Protein AF-A0A8W8L6M7-F1 (afdb_monomer_lite)

Sequence (299 aa):
MHYCTLRAELLMALHDQEVNDICSIDPCHKFTWCVDACIRDKFIDSKRSRELQGFLDGIRRGQEFVLGDLSMVLCDPFSMNTVGLSMMRNLQHCLNNESLPRDSSEIVLLVRMMGLGLGSWDMIDSQLFREPKLESSLFTKFLPMISSLMVEDHTRVLSAKLPEEPPLSATAPSDLFLTFVKENPIASFTTLYYSLQVTRMKDRVAALLCLMIISFLAYLEKMFSAIFFVCCGTYTPKFHRADCRPSWTGTQPNNEHSECVHTIYQQLTDKINAWQPSPATPQEQLDSPLMSVPTPAPL

InterPro domains:
  IPR010405 Cofactor of BRCA1 [PF06209] (1-213)
  IPR010405 Cofactor of BRCA1 [PTHR13503] (1-228)

Secondary structure (DSSP, 8-state):
-HHHHHHHHHHHHHHHTT-HHHHTT-TTHHHHHHHHHHHHHTS--HHHHHHHHHHHHTPPTT-THHHHHHHHHHTSHHHHHHHHHHHHHHHHHHHHTT--TTT-HHHHHHHHHHHHHHTHHHHHHHT---PPPPPHHIIIIIHHHHHHHHHHHHHHHHHTT-TTSPPPPPPPPPHHHHHHHHH-HHHHHHHHHHHHHHHHTT-HHHHHHHHHHHHHHHHTSTHHHHHHHHHHHHH-----TT--HHHHHHTPPPTTS-HHHHHHHHHHHHHHHT--PPP-PPPP--------PPPPPP-

Structure (mmCIF, N/CA/C/O backbone):
data_AF-A0A8W8L6M7-F1
#
_entry.id   AF-A0A8W8L6M7-F1
#
loop_
_atom_site.group_PDB
_atom_site.id
_atom_site.type_symbol
_atom_site.label_atom_id
_atom_site.label_alt_id
_atom_site.label_comp_id
_atom_site.label_asym_id
_atom_site.label_entity_id
_atom_site.label_seq_id
_atom_site.pdbx_PDB_ins_code
_atom_site.Cartn_x
_atom_site.Cartn_y
_atom_site.Cartn_z
_atom_site.occupancy
_atom_site.B_iso_or_equiv
_atom_site.auth_seq_id
_atom_site.auth_comp_id
_atom_site.auth_asym_id
_atom_site.auth_atom_id
_atom_site.pdbx_PDB_model_num
ATOM 1 N N . MET A 1 1 ? 9.847 12.501 -3.287 1.00 52.84 1 MET A N 1
ATOM 2 C CA . MET A 1 1 ? 8.406 12.314 -3.577 1.00 52.84 1 MET A CA 1
ATOM 3 C C . MET A 1 1 ? 8.084 12.553 -5.055 1.00 52.84 1 MET A C 1
ATOM 5 O O . MET A 1 1 ? 7.458 11.689 -5.645 1.00 52.84 1 MET A O 1
ATOM 9 N N . HIS A 1 2 ? 8.562 13.639 -5.685 1.00 63.66 2 HIS A N 1
ATOM 10 C CA . HIS A 1 2 ? 8.257 13.959 -7.096 1.00 63.66 2 HIS A CA 1
ATOM 11 C C . HIS A 1 2 ? 8.568 12.837 -8.107 1.00 63.66 2 HIS A C 1
ATOM 13 O O . HIS A 1 2 ? 7.759 12.581 -8.991 1.00 63.66 2 HIS A O 1
ATOM 19 N N . TYR A 1 3 ? 9.675 12.105 -7.936 1.00 73.38 3 TYR A N 1
ATOM 20 C CA . TYR A 1 3 ? 10.038 10.997 -8.831 1.00 73.38 3 TYR A CA 1
ATOM 21 C C . TYR A 1 3 ? 9.062 9.808 -8.790 1.00 73.38 3 TYR A C 1
ATOM 23 O O . TYR A 1 3 ? 8.833 9.174 -9.817 1.00 73.38 3 TYR A O 1
ATOM 31 N N . CYS A 1 4 ? 8.459 9.522 -7.631 1.00 77.31 4 CYS A N 1
ATOM 32 C CA . CYS A 1 4 ? 7.510 8.417 -7.461 1.00 77.31 4 CYS A CA 1
ATOM 33 C C . CYS A 1 4 ? 6.221 8.672 -8.252 1.00 77.31 4 CYS A C 1
ATOM 35 O O . CYS A 1 4 ? 5.803 7.835 -9.051 1.00 77.31 4 CYS A O 1
ATOM 37 N N . THR A 1 5 ? 5.654 9.869 -8.086 1.00 77.25 5 THR A N 1
ATOM 38 C CA . THR A 1 5 ? 4.466 10.312 -8.826 1.00 77.25 5 THR A CA 1
ATOM 39 C C . THR A 1 5 ? 4.763 10.447 -10.314 1.00 77.25 5 THR A C 1
ATOM 41 O O . THR A 1 5 ? 4.005 9.927 -11.125 1.00 77.25 5 THR A O 1
ATOM 44 N N . LEU A 1 6 ? 5.907 11.033 -10.692 1.00 80.69 6 LEU A N 1
ATOM 45 C CA . LEU A 1 6 ? 6.309 11.133 -12.098 1.00 80.69 6 LEU A CA 1
ATOM 46 C C . LEU A 1 6 ? 6.389 9.757 -12.776 1.00 80.69 6 LEU A C 1
ATOM 48 O O . LEU A 1 6 ? 5.895 9.601 -13.889 1.00 80.69 6 LEU A O 1
ATOM 52 N N . ARG A 1 7 ? 6.978 8.749 -12.117 1.00 84.12 7 ARG A N 1
ATOM 53 C CA . ARG A 1 7 ? 7.075 7.388 -12.666 1.00 84.12 7 ARG A CA 1
ATOM 54 C C . ARG A 1 7 ? 5.694 6.778 -12.918 1.00 84.12 7 ARG A C 1
ATOM 56 O O . ARG A 1 7 ? 5.467 6.204 -13.983 1.00 84.12 7 ARG A O 1
ATOM 63 N N . ALA A 1 8 ? 4.787 6.890 -11.948 1.00 84.69 8 ALA A N 1
ATOM 64 C CA . ALA A 1 8 ? 3.437 6.350 -12.070 1.00 84.69 8 ALA A CA 1
ATOM 65 C C . ALA A 1 8 ? 2.632 7.082 -13.158 1.00 84.69 8 ALA A C 1
ATOM 67 O O . ALA A 1 8 ? 2.057 6.436 -14.035 1.00 84.69 8 ALA A O 1
ATOM 68 N N . GLU A 1 9 ? 2.647 8.417 -13.151 1.00 84.81 9 GLU A N 1
ATOM 69 C CA . GLU A 1 9 ? 1.922 9.246 -14.117 1.00 84.81 9 GLU A CA 1
ATOM 70 C C . GLU A 1 9 ? 2.435 9.060 -15.544 1.00 84.81 9 GLU A C 1
ATOM 72 O O . GLU A 1 9 ? 1.628 8.900 -16.454 1.00 84.81 9 GLU A O 1
ATOM 77 N N . LEU A 1 10 ? 3.755 9.017 -15.751 1.00 86.38 10 LEU A N 1
ATOM 78 C CA . LEU A 1 10 ? 4.338 8.822 -17.078 1.00 86.38 10 LEU A CA 1
ATOM 79 C C . LEU A 1 10 ? 3.923 7.474 -17.678 1.00 86.38 10 LEU A C 1
ATOM 81 O O . LEU A 1 10 ? 3.519 7.416 -18.837 1.00 86.38 10 LEU A O 1
ATOM 85 N N . LEU A 1 11 ? 3.986 6.392 -16.896 1.00 86.50 11 LEU A N 1
ATOM 86 C CA . LEU A 1 11 ? 3.575 5.068 -17.368 1.00 86.50 11 LEU A CA 1
ATOM 87 C C . LEU A 1 11 ? 2.080 5.012 -17.702 1.00 86.50 11 LEU A C 1
ATOM 89 O O . LEU A 1 11 ? 1.706 4.354 -18.673 1.00 86.50 11 LEU A O 1
ATOM 93 N N . MET A 1 12 ? 1.231 5.697 -16.930 1.00 89.38 12 MET A N 1
ATOM 94 C CA . MET A 1 12 ? -0.206 5.767 -17.214 1.00 89.38 12 MET A CA 1
ATOM 95 C C . MET A 1 12 ? -0.523 6.675 -18.400 1.00 89.38 12 MET A C 1
ATOM 97 O O . MET A 1 12 ? -1.366 6.314 -19.212 1.00 89.38 12 MET A O 1
ATOM 101 N N . ALA A 1 13 ? 0.202 7.778 -18.583 1.00 86.06 13 ALA A N 1
ATOM 102 C CA . ALA A 1 13 ? 0.078 8.619 -19.768 1.00 86.06 13 ALA A CA 1
ATOM 103 C C . ALA A 1 13 ? 0.482 7.861 -21.044 1.00 86.06 13 ALA A C 1
ATOM 105 O O . ALA A 1 13 ? -0.226 7.924 -22.044 1.00 86.06 13 ALA A O 1
ATOM 106 N N . LEU A 1 14 ? 1.579 7.094 -21.009 1.00 85.56 14 LEU A N 1
ATOM 107 C CA . LEU A 1 14 ? 2.001 6.252 -22.136 1.00 85.56 14 LEU A CA 1
ATOM 108 C C . LEU A 1 14 ? 0.995 5.133 -22.437 1.00 85.56 14 LEU A C 1
ATOM 110 O O . LEU A 1 14 ? 0.740 4.852 -23.607 1.00 85.56 14 LEU A O 1
ATOM 114 N N . HIS A 1 15 ? 0.410 4.527 -21.397 1.00 88.00 15 HIS A N 1
ATOM 115 C CA . HIS A 1 15 ? -0.667 3.545 -21.542 1.00 88.00 15 HIS A CA 1
ATOM 116 C C . HIS A 1 15 ? -1.897 4.172 -22.210 1.00 88.00 15 HIS A C 1
ATOM 118 O O . HIS A 1 15 ? -2.405 3.622 -23.182 1.00 88.00 15 HIS A O 1
ATOM 124 N N . ASP A 1 16 ? -2.353 5.326 -21.714 1.00 87.06 16 ASP A N 1
ATOM 125 C CA . ASP A 1 16 ? -3.542 6.026 -22.215 1.00 87.06 16 ASP A CA 1
ATOM 126 C C . ASP A 1 16 ? -3.350 6.533 -23.664 1.00 87.06 16 ASP A C 1
ATOM 128 O O . ASP A 1 16 ? -4.328 6.724 -24.383 1.00 87.06 16 ASP A O 1
ATOM 132 N N . GLN A 1 17 ? -2.102 6.735 -24.107 1.00 84.44 17 GLN A N 1
ATOM 133 C CA . GLN A 1 17 ? -1.735 7.088 -25.489 1.00 84.44 17 GLN A CA 1
ATOM 134 C C . GLN A 1 17 ? -1.388 5.871 -26.369 1.00 84.44 17 GLN A C 1
ATOM 136 O O . GLN A 1 17 ? -0.886 6.045 -27.477 1.00 84.44 17 GLN A O 1
ATOM 141 N N . GLU A 1 18 ? -1.612 4.647 -25.882 1.00 86.62 18 GLU A N 1
ATOM 142 C CA . GLU A 1 18 ? -1.380 3.391 -26.614 1.00 86.62 18 GLU A CA 1
ATOM 143 C C . GLU A 1 18 ? 0.062 3.207 -27.139 1.00 86.62 18 GLU A C 1
ATOM 145 O O . GLU A 1 18 ? 0.306 2.515 -28.132 1.00 86.62 18 GLU A O 1
ATOM 150 N N . VAL A 1 19 ? 1.059 3.776 -26.448 1.00 85.94 19 VAL A N 1
ATOM 151 C CA . VAL A 1 19 ? 2.485 3.661 -26.811 1.00 85.94 19 VAL A CA 1
ATOM 152 C C . VAL A 1 19 ? 3.042 2.303 -26.357 1.00 85.94 19 VAL A C 1
ATOM 154 O O . VAL A 1 19 ? 3.837 2.184 -25.418 1.00 85.94 19 VAL A O 1
ATOM 157 N N . ASN A 1 20 ? 2.604 1.243 -27.037 1.00 84.88 20 ASN A N 1
ATOM 158 C CA . ASN A 1 20 ? 2.872 -0.151 -26.669 1.00 84.88 20 ASN A CA 1
ATOM 159 C C . ASN A 1 20 ? 4.358 -0.539 -26.717 1.00 84.88 20 ASN A C 1
ATOM 161 O O . ASN A 1 20 ? 4.778 -1.427 -25.972 1.00 84.88 20 ASN A O 1
ATOM 165 N N . ASP A 1 21 ? 5.165 0.147 -27.527 1.00 82.56 21 ASP A N 1
ATOM 166 C CA . ASP A 1 21 ? 6.607 -0.103 -27.637 1.00 82.56 21 ASP A CA 1
ATOM 167 C C . ASP A 1 21 ? 7.338 0.116 -26.308 1.00 82.56 21 ASP A C 1
ATOM 169 O O . ASP A 1 21 ? 8.302 -0.580 -26.011 1.00 82.56 21 ASP A O 1
ATOM 173 N N . ILE A 1 22 ? 6.866 1.051 -25.478 1.00 83.06 22 ILE A N 1
ATOM 174 C CA . ILE A 1 22 ? 7.451 1.312 -24.157 1.00 83.06 22 ILE A CA 1
ATOM 175 C C . ILE A 1 22 ? 6.742 0.467 -23.096 1.00 83.06 22 ILE A C 1
ATOM 177 O O . ILE A 1 22 ? 7.394 -0.182 -22.278 1.00 83.06 22 ILE A O 1
ATOM 181 N N . CYS A 1 23 ? 5.408 0.420 -23.131 1.00 84.75 23 CYS A N 1
ATOM 182 C CA . CYS A 1 23 ? 4.612 -0.296 -22.133 1.00 84.75 23 CYS A CA 1
ATOM 183 C C . CYS A 1 23 ? 4.874 -1.810 -22.104 1.00 84.75 23 CYS A C 1
ATOM 185 O O . CYS A 1 23 ? 4.798 -2.419 -21.042 1.00 84.75 23 CYS A O 1
ATOM 187 N N . SER A 1 24 ? 5.181 -2.427 -23.248 1.00 85.19 24 SER A N 1
ATOM 188 C CA . SER A 1 24 ? 5.465 -3.868 -23.323 1.00 85.19 24 SER A CA 1
ATOM 189 C C . SER A 1 24 ? 6.843 -4.253 -22.774 1.00 85.19 24 SER A C 1
ATOM 191 O O . SER A 1 24 ? 7.037 -5.401 -22.371 1.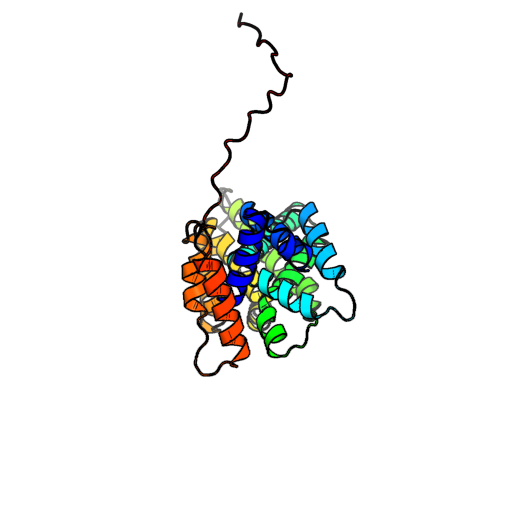00 85.19 24 SER A O 1
ATOM 193 N N . ILE A 1 25 ? 7.780 -3.302 -22.746 1.00 87.19 25 ILE A N 1
ATOM 194 C CA . ILE A 1 25 ? 9.159 -3.503 -22.290 1.00 87.19 25 ILE A CA 1
ATOM 195 C C . ILE A 1 25 ? 9.292 -3.179 -20.799 1.00 87.19 25 ILE A C 1
ATOM 197 O O . ILE A 1 25 ? 10.065 -3.836 -20.101 1.00 87.19 25 ILE A O 1
ATOM 201 N N . ASP A 1 26 ? 8.544 -2.189 -20.297 1.00 87.25 26 ASP A N 1
ATOM 202 C CA . ASP A 1 26 ? 8.627 -1.784 -18.894 1.00 87.25 26 ASP A CA 1
ATOM 203 C C . ASP A 1 26 ? 8.044 -2.867 -17.955 1.00 87.25 26 ASP A C 1
ATOM 205 O O . ASP A 1 26 ? 6.848 -3.178 -18.017 1.00 87.25 26 ASP A O 1
ATOM 209 N N . PRO A 1 27 ? 8.851 -3.439 -17.039 1.00 87.31 27 PRO A N 1
ATOM 210 C CA . PRO A 1 27 ? 8.412 -4.528 -16.165 1.00 87.31 27 PRO A CA 1
ATOM 211 C C . PRO A 1 27 ? 7.379 -4.090 -15.113 1.00 87.31 27 PRO A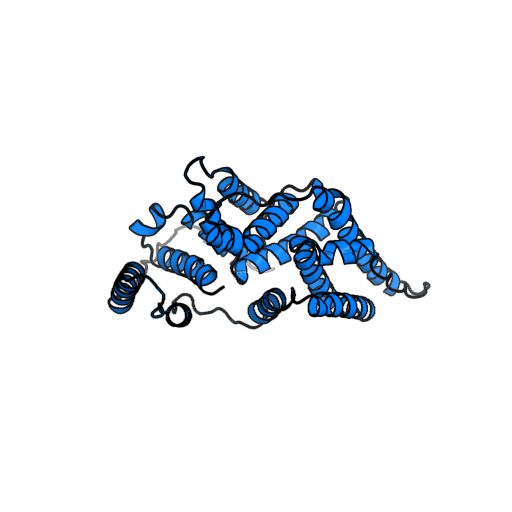 C 1
ATOM 213 O O . PRO A 1 27 ? 6.697 -4.936 -14.533 1.00 87.31 27 PRO A O 1
ATOM 216 N N . CYS A 1 28 ? 7.242 -2.787 -14.865 1.00 90.50 28 CYS A N 1
ATOM 217 C CA . CYS A 1 28 ? 6.346 -2.220 -13.862 1.00 90.50 28 CYS A CA 1
ATOM 218 C C . CYS A 1 28 ? 4.993 -1.813 -14.441 1.00 90.50 28 CYS A C 1
ATOM 220 O O . CYS A 1 28 ? 4.053 -1.633 -13.673 1.00 90.50 28 CYS A O 1
ATOM 222 N N . HIS A 1 29 ? 4.858 -1.699 -15.767 1.00 92.12 29 HIS A N 1
ATOM 223 C CA . HIS A 1 29 ? 3.635 -1.236 -16.434 1.00 92.12 29 HIS A CA 1
ATOM 224 C C . HIS A 1 29 ? 2.368 -1.932 -15.929 1.00 92.12 29 HIS A C 1
ATOM 226 O O . HIS A 1 29 ? 1.427 -1.266 -15.498 1.00 92.12 29 HIS A O 1
ATOM 232 N N . LYS A 1 30 ? 2.358 -3.271 -15.918 1.00 93.69 30 LYS A N 1
ATOM 233 C CA . LYS A 1 30 ? 1.194 -4.061 -15.481 1.00 93.69 30 LYS A CA 1
ATOM 234 C C . LYS A 1 30 ? 0.855 -3.833 -14.010 1.00 93.69 30 LYS A C 1
ATOM 236 O O . LYS A 1 30 ? -0.321 -3.757 -13.660 1.00 93.69 30 LYS A O 1
ATOM 241 N N . PHE A 1 31 ? 1.877 -3.703 -13.166 1.00 95.38 31 PHE A N 1
ATOM 242 C CA . PHE A 1 31 ? 1.695 -3.410 -11.750 1.00 95.38 31 PHE A CA 1
ATOM 243 C C . PHE A 1 31 ? 1.120 -2.006 -11.555 1.00 95.38 31 PHE A C 1
ATOM 245 O O . PHE A 1 31 ? 0.091 -1.861 -10.901 1.00 95.38 31 PHE A O 1
ATOM 252 N N . THR A 1 32 ? 1.716 -0.989 -12.184 1.00 94.25 32 THR A N 1
ATOM 253 C CA . THR A 1 32 ? 1.236 0.399 -12.135 1.00 94.25 32 THR A CA 1
ATOM 254 C C . THR A 1 32 ? -0.195 0.512 -12.642 1.00 94.25 32 THR A C 1
ATOM 256 O O . THR A 1 32 ? -1.011 1.182 -12.020 1.00 94.25 32 THR A O 1
ATOM 259 N N . TRP A 1 33 ? -0.541 -0.197 -13.717 1.00 94.69 33 TRP A N 1
ATOM 260 C CA . TRP A 1 33 ? -1.901 -0.223 -14.249 1.00 94.69 33 TRP A CA 1
ATOM 261 C C . TRP A 1 33 ? -2.908 -0.841 -13.269 1.00 94.69 33 TRP A C 1
ATOM 263 O O . TRP A 1 33 ? -3.999 -0.300 -13.069 1.00 94.69 33 TRP A O 1
ATOM 273 N N . CYS A 1 34 ? -2.532 -1.941 -12.609 1.00 96.12 34 CYS A N 1
ATOM 274 C CA . CYS A 1 34 ? -3.353 -2.565 -11.572 1.00 96.12 34 CYS A CA 1
ATOM 275 C C . CYS A 1 34 ? -3.537 -1.629 -10.360 1.00 96.12 34 CYS A C 1
ATOM 277 O O . CYS A 1 34 ? -4.652 -1.481 -9.849 1.00 96.12 34 CYS A O 1
ATOM 279 N N . VAL A 1 35 ? -2.473 -0.937 -9.938 1.00 94.81 35 VAL A N 1
ATOM 280 C CA . VAL A 1 35 ? -2.520 0.057 -8.856 1.00 94.81 35 VAL A CA 1
ATOM 281 C C . VAL A 1 35 ? -3.380 1.269 -9.237 1.00 94.81 35 VAL A C 1
ATOM 283 O O . VAL A 1 35 ? -4.230 1.656 -8.437 1.00 94.81 35 VAL A O 1
ATOM 286 N N . ASP A 1 36 ? -3.263 1.821 -10.452 1.00 93.50 36 ASP A N 1
ATOM 287 C CA . ASP A 1 36 ? -4.102 2.945 -10.913 1.00 93.50 36 ASP A CA 1
ATOM 288 C C . ASP A 1 36 ? -5.586 2.573 -10.906 1.00 93.50 36 ASP A C 1
ATOM 290 O O . ASP A 1 36 ? -6.437 3.355 -10.477 1.00 93.50 36 ASP A O 1
ATOM 294 N N . ALA A 1 37 ? -5.918 1.342 -11.298 1.00 93.56 37 ALA A N 1
ATOM 295 C CA . ALA A 1 37 ? -7.281 0.852 -11.180 1.00 93.56 37 ALA A CA 1
ATOM 296 C C . ALA A 1 37 ? -7.760 0.873 -9.715 1.00 93.56 37 ALA A C 1
ATOM 298 O O . ALA A 1 37 ? -8.870 1.340 -9.439 1.00 93.56 37 ALA A O 1
ATOM 299 N N . CYS A 1 38 ? -6.928 0.423 -8.766 1.00 95.12 38 CYS A N 1
ATOM 300 C CA . CYS A 1 38 ? -7.254 0.451 -7.333 1.00 95.12 38 CYS A CA 1
ATOM 301 C C . CYS A 1 38 ? -7.442 1.879 -6.814 1.00 95.12 38 CYS A C 1
ATOM 303 O O . CYS A 1 38 ? -8.347 2.125 -6.016 1.00 95.12 38 CYS A O 1
ATOM 305 N N . ILE A 1 39 ? -6.626 2.822 -7.289 1.00 91.44 39 ILE A N 1
ATOM 306 C CA . ILE A 1 39 ? -6.725 4.242 -6.940 1.00 91.44 39 ILE A CA 1
ATOM 307 C C . ILE A 1 39 ? -8.075 4.816 -7.371 1.00 91.44 39 ILE A C 1
ATOM 309 O O . ILE A 1 39 ? -8.744 5.484 -6.577 1.00 91.44 39 ILE A O 1
ATOM 313 N N . ARG A 1 40 ? -8.514 4.527 -8.603 1.00 90.12 40 ARG A N 1
ATOM 314 C CA . ARG A 1 40 ? -9.819 4.987 -9.110 1.00 90.12 40 ARG A CA 1
ATOM 315 C C . ARG A 1 40 ? -10.979 4.451 -8.273 1.00 90.12 40 ARG A C 1
ATOM 317 O O . ARG A 1 40 ? -11.888 5.214 -7.945 1.00 90.12 40 ARG A O 1
ATOM 324 N N . ASP A 1 41 ? -10.903 3.184 -7.873 1.00 90.31 41 ASP A N 1
ATOM 325 C CA . ASP A 1 41 ? -11.937 2.531 -7.060 1.00 90.31 41 ASP A CA 1
ATOM 326 C C . ASP A 1 41 ? -11.817 2.855 -5.559 1.00 90.31 41 ASP A C 1
ATOM 328 O O . ASP A 1 41 ? -12.725 2.575 -4.770 1.00 90.31 41 ASP A O 1
ATOM 332 N N . LYS A 1 42 ? -10.706 3.485 -5.147 1.00 88.50 42 LYS A N 1
ATOM 333 C CA . LYS A 1 42 ? -10.355 3.798 -3.751 1.00 88.50 42 LYS A CA 1
ATOM 334 C C . LYS A 1 42 ? -10.387 2.557 -2.851 1.00 88.50 42 LYS A C 1
ATOM 336 O O . LYS A 1 42 ? -10.746 2.645 -1.672 1.00 88.50 42 LYS A O 1
ATOM 341 N N . PHE A 1 43 ? -10.088 1.394 -3.428 1.00 90.94 43 PHE A N 1
ATOM 342 C CA . PHE A 1 43 ? -10.096 0.102 -2.756 1.00 90.94 43 PHE A CA 1
ATOM 343 C C . PHE A 1 43 ? -9.281 -0.934 -3.524 1.00 90.94 43 PHE A C 1
ATOM 345 O O . PHE A 1 43 ? -9.288 -0.953 -4.754 1.00 90.94 43 PHE A O 1
ATOM 352 N N . ILE A 1 44 ? -8.642 -1.834 -2.784 1.00 94.50 44 ILE A N 1
ATOM 353 C CA . ILE A 1 44 ? -8.010 -3.041 -3.308 1.00 94.50 44 ILE A CA 1
ATOM 354 C C . ILE A 1 44 ? -8.918 -4.221 -2.951 1.00 94.50 44 ILE A C 1
ATOM 356 O O . ILE A 1 44 ? -9.000 -4.615 -1.789 1.00 94.50 44 ILE A O 1
ATOM 360 N N . ASP A 1 45 ? -9.619 -4.756 -3.951 1.00 91.88 45 ASP A N 1
ATOM 361 C CA . ASP A 1 45 ? -10.456 -5.949 -3.802 1.00 91.88 45 ASP A CA 1
ATOM 362 C C . ASP A 1 45 ? -9.630 -7.253 -3.800 1.00 91.88 45 ASP A C 1
ATOM 364 O O . ASP A 1 45 ? -8.442 -7.261 -4.130 1.00 91.88 45 ASP A O 1
ATOM 368 N N . SER A 1 46 ? -10.257 -8.386 -3.466 1.00 92.38 46 SER A N 1
ATOM 369 C CA . SER A 1 46 ? -9.584 -9.695 -3.410 1.00 92.38 46 SER A CA 1
ATOM 370 C C . SER A 1 46 ? -9.075 -10.207 -4.766 1.00 92.38 46 SER A C 1
ATOM 372 O O . SER A 1 46 ? -8.199 -11.075 -4.815 1.00 92.38 46 SER A O 1
ATOM 374 N N . LYS A 1 47 ? -9.609 -9.737 -5.903 1.00 94.81 47 LYS A N 1
ATOM 375 C CA . LYS A 1 47 ? -9.087 -10.117 -7.226 1.00 94.81 47 LYS A CA 1
ATOM 376 C C . LYS A 1 47 ? -7.776 -9.380 -7.483 1.00 94.81 47 LYS A C 1
ATOM 378 O O . LYS A 1 47 ? -6.763 -10.024 -7.741 1.00 94.81 47 LYS A O 1
ATOM 383 N N . ARG A 1 48 ? -7.782 -8.057 -7.339 1.00 94.31 48 ARG A N 1
ATOM 384 C CA . ARG A 1 48 ? -6.602 -7.209 -7.526 1.00 94.31 48 ARG A CA 1
ATOM 385 C C . ARG A 1 48 ? -5.537 -7.469 -6.478 1.00 94.31 48 ARG A C 1
ATOM 387 O O . ARG A 1 48 ? -4.365 -7.468 -6.816 1.00 94.31 48 ARG A O 1
ATOM 394 N N . SER A 1 49 ? -5.920 -7.785 -5.242 1.00 95.62 49 SER A N 1
ATOM 395 C CA . SER A 1 49 ? -4.984 -8.235 -4.209 1.00 95.62 49 SER A CA 1
ATOM 396 C C . SER A 1 49 ? -4.173 -9.447 -4.682 1.00 95.62 49 SER A C 1
ATOM 398 O O . SER A 1 49 ? -2.948 -9.431 -4.597 1.00 95.62 49 SER A O 1
ATOM 400 N N . ARG A 1 50 ? -4.818 -10.461 -5.273 1.00 96.44 50 ARG A N 1
ATOM 401 C CA . ARG A 1 50 ? -4.111 -11.634 -5.817 1.00 96.44 50 ARG A CA 1
ATOM 402 C C . ARG A 1 50 ? -3.216 -11.292 -7.008 1.00 96.44 50 ARG A C 1
ATOM 404 O O . ARG A 1 50 ? -2.121 -11.834 -7.103 1.00 96.44 50 ARG A O 1
ATOM 411 N N . GLU A 1 51 ? -3.652 -10.395 -7.891 1.00 96.38 51 GLU A N 1
ATOM 412 C CA . GLU A 1 51 ? -2.829 -9.916 -9.013 1.00 96.38 51 GLU A CA 1
ATOM 413 C C . GLU A 1 51 ? -1.584 -9.160 -8.516 1.00 96.38 51 GLU A C 1
ATOM 415 O O . GLU A 1 51 ? -0.468 -9.481 -8.920 1.00 96.38 51 GLU A O 1
ATOM 420 N N . LEU A 1 52 ? -1.759 -8.220 -7.581 1.00 96.56 52 LEU A N 1
ATOM 421 C CA . LEU A 1 52 ? -0.681 -7.442 -6.960 1.00 96.56 52 LEU A CA 1
ATOM 422 C C . LEU A 1 52 ? 0.312 -8.334 -6.212 1.00 96.56 52 LEU A C 1
ATOM 424 O O . LEU A 1 52 ? 1.520 -8.182 -6.384 1.00 96.56 52 LEU A O 1
ATOM 428 N N . GLN A 1 53 ? -0.187 -9.297 -5.435 1.00 95.75 53 GLN A N 1
ATOM 429 C CA . GLN A 1 53 ? 0.640 -10.310 -4.782 1.00 95.75 53 GLN A CA 1
ATOM 430 C C . GLN A 1 53 ? 1.440 -11.113 -5.820 1.00 95.75 53 GLN A C 1
ATOM 432 O O . GLN A 1 53 ? 2.646 -11.284 -5.663 1.00 95.75 53 GLN A O 1
ATOM 437 N N . GLY A 1 54 ? 0.798 -11.543 -6.912 1.00 95.56 54 GLY A N 1
ATOM 438 C CA . GLY A 1 54 ? 1.452 -12.277 -7.995 1.00 95.56 54 GLY A CA 1
ATOM 439 C C . GLY A 1 54 ? 2.558 -11.483 -8.694 1.00 95.56 54 GLY A C 1
ATOM 440 O O . GLY A 1 54 ? 3.580 -12.061 -9.057 1.00 95.56 54 GLY A O 1
ATOM 441 N N . PHE A 1 55 ? 2.400 -10.166 -8.851 1.00 94.81 55 PHE A N 1
ATOM 442 C CA . PHE A 1 55 ? 3.459 -9.310 -9.390 1.00 94.81 55 PHE A CA 1
ATOM 443 C C . PHE A 1 55 ? 4.662 -9.206 -8.447 1.00 94.81 55 PHE A C 1
ATOM 445 O O . PHE A 1 55 ? 5.793 -9.315 -8.912 1.00 94.81 55 PHE A O 1
ATOM 452 N N . LEU A 1 56 ? 4.428 -9.035 -7.141 1.00 93.44 56 LEU A N 1
ATOM 453 C CA . LEU A 1 56 ? 5.501 -8.955 -6.143 1.00 93.44 56 LEU A CA 1
ATOM 454 C C . LEU A 1 56 ? 6.253 -10.287 -6.005 1.00 93.44 56 LEU A C 1
ATOM 456 O O . LEU A 1 56 ? 7.479 -10.307 -5.973 1.00 93.44 56 LEU A O 1
ATOM 460 N N . ASP A 1 57 ? 5.532 -11.409 -5.991 1.00 93.44 57 ASP A N 1
ATOM 461 C CA . ASP A 1 57 ? 6.131 -12.746 -5.882 1.00 93.44 57 ASP A CA 1
ATOM 462 C C . ASP A 1 57 ? 6.771 -13.216 -7.200 1.00 93.44 57 ASP A C 1
ATOM 464 O O . ASP A 1 57 ? 7.627 -14.101 -7.212 1.00 93.44 57 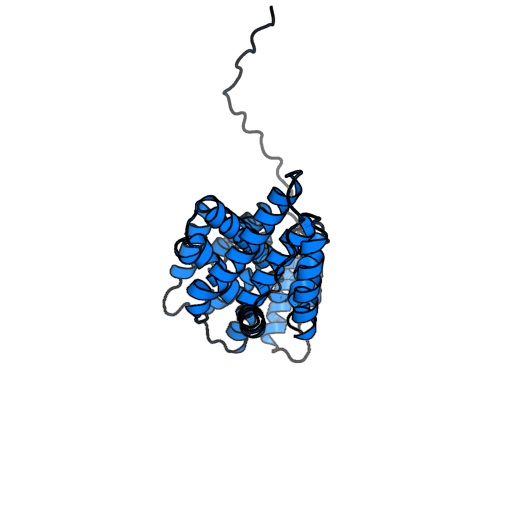ASP A O 1
ATOM 468 N N . GLY A 1 58 ? 6.369 -12.619 -8.326 1.00 90.56 58 GLY A N 1
ATOM 469 C CA . GLY A 1 58 ? 6.863 -12.934 -9.665 1.00 90.56 58 GLY A CA 1
ATOM 470 C C . GLY A 1 58 ? 8.241 -12.355 -9.997 1.00 90.56 58 GLY A C 1
ATOM 471 O O . GLY A 1 58 ? 8.765 -12.631 -11.081 1.00 90.56 58 GLY A O 1
ATOM 472 N N . ILE A 1 59 ? 8.839 -11.565 -9.099 1.00 89.88 59 ILE A N 1
ATOM 473 C CA . ILE A 1 59 ? 10.149 -10.942 -9.314 1.00 89.88 59 ILE A CA 1
ATOM 474 C C . ILE A 1 59 ? 11.233 -12.025 -9.326 1.00 89.88 59 ILE A C 1
ATOM 476 O O . ILE A 1 59 ? 11.462 -12.748 -8.355 1.00 89.88 59 ILE A O 1
ATOM 480 N N . ARG A 1 60 ? 11.925 -12.150 -10.462 1.00 84.88 60 ARG A N 1
ATOM 481 C CA . ARG A 1 60 ? 12.961 -13.169 -10.656 1.00 84.88 60 ARG A CA 1
ATOM 482 C C . ARG A 1 60 ? 14.266 -12.757 -9.981 1.00 84.88 60 ARG A C 1
ATOM 484 O O . ARG A 1 60 ? 14.653 -11.589 -10.001 1.00 84.88 60 ARG A O 1
ATOM 491 N N . ARG A 1 61 ? 15.013 -13.748 -9.479 1.00 79.31 61 ARG A N 1
ATOM 492 C CA . ARG A 1 61 ? 16.397 -13.546 -9.019 1.00 79.31 61 ARG A CA 1
ATOM 493 C C . ARG A 1 61 ? 17.229 -12.941 -10.155 1.00 79.31 61 ARG A C 1
ATOM 495 O O . ARG A 1 61 ? 17.242 -13.486 -11.256 1.00 79.31 61 ARG A O 1
ATOM 502 N N . GLY A 1 62 ? 17.899 -11.822 -9.884 1.00 76.88 62 GLY A N 1
ATOM 503 C CA . GLY A 1 62 ? 18.658 -11.052 -10.879 1.00 76.88 62 GLY A CA 1
ATOM 504 C C . GLY A 1 62 ? 17.894 -9.888 -11.527 1.00 76.88 62 GLY A C 1
ATOM 505 O O . GLY A 1 62 ? 18.512 -9.085 -12.215 1.00 76.88 62 GLY A O 1
ATOM 506 N N . GLN A 1 63 ? 16.586 -9.748 -11.278 1.00 84.94 63 GLN A N 1
ATOM 507 C CA . GLN A 1 63 ? 15.774 -8.584 -11.672 1.00 84.94 63 GLN A CA 1
ATOM 508 C C . GLN A 1 63 ? 15.281 -7.806 -10.445 1.00 84.94 63 GLN A C 1
ATOM 510 O O . GLN A 1 63 ? 14.196 -7.235 -10.442 1.00 84.94 63 GLN A O 1
ATOM 515 N N . GLU A 1 64 ? 16.078 -7.797 -9.378 1.00 85.75 64 GLU A N 1
ATOM 516 C CA . GLU A 1 64 ? 15.674 -7.217 -8.096 1.00 85.75 64 GLU A CA 1
ATOM 517 C C . GLU A 1 64 ? 15.436 -5.703 -8.201 1.00 85.75 64 GLU A C 1
ATOM 519 O O . GLU A 1 64 ? 14.557 -5.194 -7.522 1.00 85.75 64 GLU A O 1
ATOM 524 N N . PHE A 1 65 ? 16.101 -4.997 -9.125 1.00 86.81 65 PHE A N 1
ATOM 525 C CA . PHE A 1 65 ? 15.862 -3.568 -9.393 1.00 86.81 65 PHE A CA 1
ATOM 526 C C . PHE A 1 65 ? 14.386 -3.235 -9.679 1.00 86.81 65 PHE A C 1
ATOM 528 O O . PHE A 1 65 ? 13.920 -2.156 -9.315 1.00 86.81 65 PHE A O 1
ATOM 535 N N . VAL A 1 66 ? 13.627 -4.182 -10.250 1.00 90.62 66 VAL A N 1
ATOM 536 C CA . VAL A 1 66 ? 12.183 -4.036 -10.486 1.00 90.62 66 VAL A CA 1
ATOM 537 C C . VAL A 1 66 ? 11.446 -3.808 -9.166 1.00 90.62 66 VAL A C 1
ATOM 539 O O . VAL A 1 66 ? 10.526 -3.003 -9.118 1.00 90.62 66 VAL A O 1
ATOM 542 N N . LEU A 1 67 ? 11.879 -4.434 -8.066 1.00 91.69 67 LEU A N 1
ATOM 543 C CA . LEU A 1 67 ? 11.298 -4.216 -6.740 1.00 91.69 67 LEU A CA 1
ATOM 544 C C . LEU A 1 67 ? 11.405 -2.750 -6.301 1.00 91.69 67 LEU A C 1
ATOM 546 O O . LEU A 1 67 ? 10.462 -2.229 -5.705 1.00 91.69 67 LEU A O 1
ATOM 550 N N . GLY A 1 68 ? 12.518 -2.079 -6.612 1.00 90.38 68 GLY A N 1
ATOM 551 C CA . GLY A 1 68 ? 12.696 -0.654 -6.329 1.00 90.38 68 GLY A CA 1
ATOM 552 C C . GLY A 1 68 ? 11.702 0.202 -7.106 1.00 90.38 68 GLY A C 1
ATOM 553 O O . GLY A 1 68 ? 11.045 1.073 -6.536 1.00 90.38 68 GLY A O 1
ATOM 554 N N . ASP A 1 69 ? 11.509 -0.111 -8.384 1.00 89.88 69 ASP A N 1
ATOM 555 C CA . ASP A 1 69 ? 10.538 0.567 -9.237 1.00 89.88 69 ASP A CA 1
ATOM 556 C C . ASP A 1 69 ? 9.082 0.340 -8.791 1.00 89.88 69 ASP A C 1
ATOM 558 O O . ASP A 1 69 ? 8.293 1.288 -8.761 1.00 89.88 69 ASP A O 1
ATOM 562 N N . LEU A 1 70 ? 8.719 -0.885 -8.389 1.00 93.56 70 LEU A N 1
ATOM 563 C CA . LEU A 1 70 ? 7.399 -1.173 -7.812 1.00 93.56 70 LEU A CA 1
ATOM 564 C C . LEU A 1 70 ? 7.206 -0.425 -6.487 1.00 93.56 70 LEU A C 1
ATOM 566 O O . LEU A 1 70 ? 6.140 0.136 -6.236 1.00 93.56 70 LEU A O 1
ATOM 570 N N . SER A 1 71 ? 8.252 -0.365 -5.661 1.00 91.75 71 SER A N 1
ATOM 571 C CA . SER A 1 71 ? 8.244 0.380 -4.399 1.00 91.75 71 SER A CA 1
ATOM 572 C C . SER A 1 71 ? 8.079 1.885 -4.632 1.00 91.75 71 SER A C 1
ATOM 574 O O . SER A 1 71 ? 7.359 2.536 -3.877 1.00 91.75 71 SER A O 1
ATOM 576 N N . MET A 1 72 ? 8.654 2.446 -5.705 1.00 88.50 72 MET A N 1
ATOM 577 C CA . MET A 1 72 ? 8.398 3.836 -6.108 1.00 88.50 72 MET A CA 1
ATOM 578 C C . MET A 1 72 ? 6.935 4.075 -6.462 1.00 88.50 72 MET A C 1
ATOM 580 O O . MET A 1 72 ? 6.365 5.063 -6.010 1.00 88.50 72 MET A O 1
ATOM 584 N N . VAL A 1 73 ? 6.323 3.176 -7.236 1.00 91.12 73 VAL A N 1
ATOM 585 C CA . VAL A 1 73 ? 4.901 3.277 -7.604 1.00 91.12 73 VAL A CA 1
ATOM 586 C C . VAL A 1 73 ? 4.012 3.194 -6.361 1.00 91.12 73 VAL A C 1
ATOM 588 O O . VAL A 1 73 ? 3.037 3.935 -6.240 1.00 91.12 73 VAL A O 1
ATOM 591 N N . LEU A 1 74 ? 4.360 2.329 -5.405 1.00 91.62 74 LEU A N 1
ATOM 592 C CA . LEU A 1 74 ? 3.642 2.217 -4.135 1.00 91.62 74 LEU A CA 1
ATOM 593 C C . LEU A 1 74 ? 3.804 3.448 -3.246 1.00 91.62 74 LEU A C 1
ATOM 595 O O . LEU A 1 74 ? 2.853 3.800 -2.560 1.00 91.62 74 LEU A O 1
ATOM 599 N N . CYS A 1 75 ? 4.961 4.109 -3.279 1.00 89.25 75 CYS A N 1
ATOM 600 C CA . CYS A 1 75 ? 5.245 5.328 -2.518 1.00 89.25 75 CYS A CA 1
ATOM 601 C C . CYS A 1 75 ? 4.431 6.553 -2.991 1.00 89.25 75 CYS A C 1
ATOM 603 O O . CYS A 1 75 ? 4.432 7.593 -2.330 1.00 89.25 75 CYS A O 1
ATOM 605 N N . ASP A 1 76 ? 3.727 6.453 -4.121 1.00 84.62 76 ASP A N 1
ATOM 606 C CA . ASP A 1 76 ? 2.899 7.537 -4.642 1.00 84.62 76 ASP A CA 1
ATOM 607 C C . ASP A 1 76 ? 1.746 7.945 -3.679 1.00 84.62 76 ASP A C 1
ATOM 609 O O . ASP A 1 76 ? 1.034 7.066 -3.172 1.00 84.62 76 ASP A O 1
ATOM 613 N N . PRO A 1 77 ? 1.529 9.267 -3.456 1.00 83.75 77 PRO A N 1
ATOM 614 C CA . PRO A 1 77 ? 0.348 9.917 -2.851 1.00 83.75 77 PRO A CA 1
ATOM 615 C C . PRO A 1 77 ? -1.004 9.218 -2.972 1.00 83.75 77 PRO A C 1
ATOM 617 O O . PRO A 1 77 ? -1.783 9.131 -2.019 1.00 83.75 77 PRO A O 1
ATOM 620 N N . PHE A 1 78 ? -1.332 8.709 -4.141 1.00 86.88 78 PHE A N 1
ATOM 621 C CA . PHE A 1 78 ? -2.629 8.101 -4.369 1.00 86.88 78 PHE A CA 1
ATOM 622 C C . PHE A 1 78 ? -2.589 6.602 -4.057 1.00 86.88 78 PHE A C 1
ATOM 624 O O . PHE A 1 78 ? -3.542 6.069 -3.467 1.00 86.88 78 PHE A O 1
ATOM 631 N N . SER A 1 79 ? -1.463 5.945 -4.345 1.00 90.81 79 SER A N 1
ATOM 632 C CA . SER A 1 79 ? -1.200 4.540 -4.015 1.00 90.81 79 SER A CA 1
ATOM 633 C C . SER A 1 79 ? -1.271 4.269 -2.511 1.00 90.81 79 SER A C 1
ATOM 635 O O . SER A 1 79 ? -2.128 3.487 -2.085 1.00 90.81 79 SER A O 1
ATOM 637 N N . MET A 1 80 ? -0.455 4.930 -1.672 1.00 90.19 80 MET A N 1
ATOM 638 C CA . MET A 1 80 ? -0.484 4.626 -0.227 1.00 90.19 80 MET A CA 1
ATOM 639 C C . MET A 1 80 ? -1.833 4.987 0.398 1.00 90.19 80 MET A C 1
ATOM 641 O O . MET A 1 80 ? -2.283 4.296 1.308 1.00 90.19 80 MET A O 1
ATOM 645 N N . ASN A 1 81 ? -2.519 6.024 -0.096 1.00 89.62 81 ASN A N 1
ATOM 646 C CA . ASN A 1 81 ? -3.843 6.381 0.406 1.00 89.62 81 ASN A CA 1
ATOM 647 C C . ASN A 1 81 ? -4.868 5.287 0.127 1.00 89.62 81 ASN A C 1
ATOM 649 O O . ASN A 1 81 ? -5.637 4.902 1.007 1.00 89.62 81 ASN A O 1
ATOM 653 N N . THR A 1 82 ? -4.821 4.712 -1.069 1.00 92.75 82 THR A N 1
ATOM 654 C CA . THR A 1 82 ? -5.657 3.568 -1.429 1.00 92.75 82 THR A CA 1
ATOM 655 C C . THR A 1 82 ? -5.344 2.348 -0.564 1.00 92.75 82 THR A C 1
ATOM 657 O O . THR A 1 82 ? -6.268 1.687 -0.085 1.00 92.75 82 THR A O 1
ATOM 660 N N . VAL A 1 83 ? -4.063 2.076 -0.298 1.00 94.56 83 VAL A N 1
ATOM 661 C CA . VAL A 1 83 ? -3.623 0.992 0.597 1.00 94.56 83 VAL A CA 1
ATOM 662 C C . VAL A 1 83 ? -4.123 1.221 2.030 1.00 94.56 83 VAL A C 1
ATOM 664 O O . VAL A 1 83 ? -4.706 0.314 2.622 1.00 94.56 83 VAL A O 1
ATOM 667 N N . GLY A 1 84 ? -3.986 2.435 2.570 1.00 92.25 84 GLY A N 1
ATOM 668 C CA . GLY A 1 84 ? -4.456 2.798 3.912 1.00 92.25 84 GLY A CA 1
ATOM 669 C C . GLY A 1 84 ? -5.976 2.696 4.070 1.00 92.25 84 GLY A C 1
ATOM 670 O O . GLY A 1 84 ? -6.466 2.100 5.030 1.00 92.25 84 GLY A O 1
ATOM 671 N N . LEU A 1 85 ? -6.745 3.193 3.094 1.00 91.75 85 LEU A N 1
ATOM 672 C CA . LEU A 1 85 ? -8.206 3.048 3.077 1.00 91.75 85 LEU A CA 1
ATOM 673 C C . LEU A 1 85 ? -8.638 1.579 2.967 1.00 91.75 85 LEU A C 1
ATOM 675 O O . LEU A 1 85 ? -9.589 1.160 3.630 1.00 91.75 85 LEU A O 1
ATOM 679 N N . SER A 1 86 ? -7.936 0.791 2.151 1.00 94.69 86 SER A N 1
ATOM 680 C CA . SER A 1 86 ? -8.203 -0.642 2.001 1.00 94.69 86 SER A CA 1
ATOM 681 C C . SER A 1 86 ? -7.884 -1.408 3.280 1.00 94.69 86 SER A C 1
ATOM 683 O O . SER A 1 86 ? -8.651 -2.293 3.651 1.00 94.69 86 SER A O 1
ATOM 685 N N . MET A 1 87 ? -6.821 -1.032 3.996 1.00 94.94 87 MET A N 1
ATOM 686 C CA . MET A 1 87 ? -6.467 -1.617 5.291 1.00 94.94 87 MET A CA 1
ATOM 687 C C . MET A 1 87 ? -7.583 -1.428 6.311 1.00 94.94 87 MET A C 1
ATOM 689 O O . MET A 1 87 ? -8.019 -2.394 6.928 1.00 94.94 87 MET A O 1
ATOM 693 N N . MET A 1 88 ? -8.094 -0.204 6.446 1.00 92.69 88 MET A N 1
ATOM 694 C CA . MET A 1 88 ? -9.176 0.095 7.386 1.00 92.69 88 MET A CA 1
ATOM 695 C C . MET A 1 88 ? -10.447 -0.707 7.086 1.00 92.69 88 MET A C 1
ATOM 697 O O . MET A 1 88 ? -11.066 -1.266 7.991 1.00 92.69 88 MET A O 1
ATOM 701 N N . ARG A 1 89 ? -10.812 -0.830 5.804 1.00 92.69 89 ARG A N 1
ATOM 702 C CA . ARG A 1 89 ? -11.969 -1.632 5.379 1.00 92.69 89 ARG A CA 1
ATOM 703 C C . ARG A 1 89 ? -11.780 -3.124 5.642 1.00 92.69 89 ARG A C 1
ATOM 705 O O . ARG A 1 89 ? -12.713 -3.763 6.115 1.00 92.69 89 ARG A O 1
ATOM 712 N N . ASN A 1 90 ? -10.598 -3.672 5.361 1.00 93.56 90 ASN A N 1
ATOM 713 C CA . ASN A 1 90 ? -10.313 -5.088 5.599 1.00 93.56 90 ASN A CA 1
ATOM 714 C C . ASN A 1 90 ? -10.238 -5.413 7.096 1.00 93.56 90 ASN A C 1
ATOM 716 O O . ASN A 1 90 ? -10.759 -6.443 7.511 1.00 93.56 90 ASN A O 1
ATOM 720 N N . LEU A 1 91 ? -9.681 -4.520 7.923 1.00 93.19 91 LEU A N 1
ATOM 721 C CA . LEU A 1 91 ? -9.732 -4.656 9.382 1.00 93.19 91 LEU A CA 1
ATOM 722 C C . LEU A 1 91 ? -11.177 -4.658 9.888 1.00 93.19 91 LEU A C 1
ATOM 724 O O . LEU A 1 91 ? -11.552 -5.528 10.667 1.00 93.19 91 LEU A O 1
ATOM 728 N N . GLN A 1 92 ? -12.016 -3.744 9.393 1.00 91.62 92 GLN A N 1
ATOM 729 C CA . GLN A 1 92 ? -13.430 -3.711 9.764 1.00 91.62 92 GLN A CA 1
ATOM 730 C C . GLN A 1 92 ? -14.187 -4.961 9.292 1.00 91.62 92 GLN A C 1
ATOM 732 O O . GLN A 1 92 ? -15.033 -5.478 10.016 1.00 91.62 92 GLN A O 1
ATOM 737 N N . HIS A 1 93 ? -13.868 -5.483 8.107 1.00 92.44 93 HIS A N 1
ATOM 738 C CA . HIS A 1 93 ? -14.413 -6.751 7.627 1.00 92.44 93 HIS A CA 1
ATOM 739 C C . HIS A 1 93 ? -14.004 -7.925 8.523 1.00 92.44 93 HIS A C 1
ATOM 741 O O . HIS A 1 93 ? -14.851 -8.740 8.878 1.00 92.44 93 HIS A O 1
ATOM 747 N N . CYS A 1 94 ? -12.735 -7.977 8.939 1.00 91.56 94 CYS A N 1
ATOM 748 C CA . CYS A 1 94 ? -12.244 -9.008 9.847 1.00 91.56 94 CYS A CA 1
ATOM 749 C C . CYS A 1 94 ? -12.972 -8.976 11.192 1.00 91.56 94 CYS A C 1
ATOM 751 O O . CYS A 1 94 ? -13.351 -10.025 11.701 1.00 91.56 94 CYS A O 1
ATOM 753 N N . LEU A 1 95 ? -13.218 -7.776 11.725 1.00 90.00 95 LEU A N 1
ATOM 754 C CA . LEU A 1 95 ? -13.992 -7.585 12.951 1.00 90.00 95 LEU A CA 1
ATOM 755 C C . LEU A 1 95 ? -15.432 -8.078 12.810 1.00 90.00 95 LEU A C 1
ATOM 757 O O . LEU A 1 95 ? -15.912 -8.809 13.668 1.00 90.00 95 LEU A O 1
ATOM 761 N N . ASN A 1 96 ? -16.104 -7.718 11.715 1.00 90.44 96 ASN A N 1
ATOM 762 C CA . ASN A 1 96 ? -17.491 -8.118 11.471 1.00 90.44 96 ASN A CA 1
ATOM 763 C C . ASN A 1 96 ? -17.653 -9.632 11.265 1.00 90.44 96 ASN A C 1
ATOM 765 O O . ASN A 1 96 ? -18.723 -10.169 11.532 1.00 90.44 96 ASN A O 1
ATOM 769 N N . ASN A 1 97 ? -16.605 -10.302 10.784 1.00 90.25 97 ASN A N 1
ATOM 770 C CA . ASN A 1 97 ? -16.593 -11.741 10.529 1.00 90.25 97 ASN A CA 1
ATOM 771 C C . ASN A 1 97 ? -15.899 -12.551 11.637 1.00 90.25 97 ASN A C 1
ATOM 773 O O . ASN A 1 97 ? -15.669 -13.743 11.447 1.00 90.25 97 ASN A O 1
ATOM 777 N N . GLU A 1 98 ? -15.518 -11.914 12.750 1.00 86.62 98 GLU A N 1
ATOM 778 C CA . GLU A 1 98 ? -14.793 -12.534 13.873 1.00 86.62 98 GLU A CA 1
ATOM 779 C C . GLU A 1 98 ? -13.506 -13.280 13.457 1.00 86.62 98 GLU A C 1
ATOM 781 O O . GLU A 1 98 ? -13.046 -14.207 14.123 1.00 86.62 98 GLU A O 1
ATOM 786 N N . SER A 1 99 ? -12.889 -12.866 12.349 1.00 89.62 99 SER A N 1
ATOM 787 C CA . SER A 1 99 ? -11.653 -13.454 11.831 1.00 89.62 99 SER A CA 1
ATOM 788 C C . SER A 1 99 ? -10.435 -12.659 12.290 1.00 89.62 99 SER A C 1
ATOM 790 O O . SER A 1 99 ? -10.476 -11.428 12.370 1.00 89.62 99 SER A O 1
ATOM 792 N N . LEU A 1 100 ? -9.312 -13.333 12.536 1.00 86.75 100 LEU A N 1
ATOM 793 C CA . LEU A 1 100 ? -8.091 -12.649 12.950 1.00 86.75 100 LEU A CA 1
ATOM 794 C C . LEU A 1 100 ? -7.452 -11.901 11.764 1.00 86.75 100 LEU A C 1
ATOM 796 O O . LEU A 1 100 ? -7.269 -12.495 10.700 1.00 86.75 100 LEU A O 1
ATOM 800 N N . PRO A 1 101 ? -6.989 -10.645 11.944 1.00 87.69 101 PRO A N 1
ATOM 801 C CA . PRO A 1 101 ? -6.350 -9.875 10.871 1.00 87.69 101 PRO A CA 1
ATOM 802 C C . PRO A 1 101 ? -5.148 -10.567 10.209 1.00 87.69 101 PRO A C 1
ATOM 804 O O . PRO A 1 101 ? -4.855 -10.327 9.045 1.00 87.69 101 PRO A O 1
ATOM 807 N N . ARG A 1 102 ? -4.444 -11.430 10.952 1.00 89.94 102 ARG A N 1
ATOM 808 C CA . ARG A 1 102 ? -3.278 -12.192 10.473 1.00 89.94 102 ARG A CA 1
ATOM 809 C C . ARG A 1 102 ? -3.622 -13.325 9.500 1.00 89.94 102 ARG A C 1
ATOM 811 O O . ARG A 1 102 ? -2.723 -13.786 8.805 1.00 89.94 102 ARG A O 1
ATOM 818 N N . ASP A 1 103 ? -4.873 -13.779 9.484 1.00 89.81 103 ASP A N 1
ATOM 819 C CA . ASP A 1 103 ? -5.313 -14.895 8.640 1.00 89.81 103 ASP A CA 1
ATOM 820 C C . ASP A 1 103 ? -5.809 -14.402 7.271 1.00 89.81 103 ASP A C 1
ATOM 822 O O . ASP A 1 103 ? -5.868 -15.171 6.313 1.00 89.81 103 ASP A O 1
ATOM 826 N N . SER A 1 104 ? -6.117 -13.105 7.148 1.00 92.25 104 SER A N 1
ATOM 827 C CA . SER A 1 104 ? -6.468 -12.479 5.872 1.00 92.25 104 SER A CA 1
ATOM 828 C C . SER A 1 104 ? -5.218 -12.233 5.026 1.00 92.25 104 SER A C 1
ATOM 830 O O . SER A 1 104 ? -4.359 -11.413 5.362 1.00 92.25 104 SER A O 1
ATOM 832 N N . SER A 1 105 ? -5.151 -12.902 3.873 1.00 93.62 105 SER A N 1
ATOM 833 C CA . SER A 1 105 ? -4.104 -12.680 2.870 1.00 93.62 105 SER A CA 1
ATOM 834 C C . SER A 1 105 ? -4.064 -11.238 2.361 1.00 93.62 105 SER A C 1
ATOM 836 O O . SER A 1 105 ? -2.988 -10.711 2.086 1.00 93.62 105 SER A O 1
ATOM 838 N N . GLU A 1 106 ? -5.220 -10.579 2.277 1.00 94.56 106 GLU A N 1
ATOM 839 C CA . GLU A 1 106 ? -5.354 -9.188 1.864 1.00 94.56 106 GLU A CA 1
ATOM 840 C C . GLU A 1 106 ? -4.667 -8.259 2.864 1.00 94.56 106 GLU A C 1
ATOM 842 O O . GLU A 1 106 ? -3.893 -7.397 2.460 1.00 94.56 106 GLU A O 1
ATOM 847 N N . ILE A 1 107 ? -4.881 -8.453 4.169 1.00 94.81 107 ILE A N 1
ATOM 848 C CA . ILE A 1 107 ? -4.215 -7.652 5.207 1.00 94.81 107 ILE A CA 1
ATOM 849 C C . ILE A 1 107 ? -2.702 -7.871 5.180 1.00 94.81 107 ILE A C 1
ATOM 851 O O . ILE A 1 107 ? -1.943 -6.905 5.265 1.00 94.81 107 ILE A O 1
ATOM 855 N N . VAL A 1 108 ? -2.253 -9.118 5.015 1.00 94.56 108 VAL A N 1
ATOM 856 C CA . VAL A 1 108 ? -0.821 -9.433 4.901 1.00 94.56 108 VAL A CA 1
ATOM 857 C C . VAL A 1 108 ? -0.195 -8.725 3.698 1.00 94.56 108 VAL A C 1
ATOM 859 O O . VAL A 1 108 ? 0.853 -8.088 3.843 1.00 94.56 108 VAL A O 1
ATOM 862 N N . LEU A 1 109 ? -0.856 -8.759 2.537 1.00 95.81 109 LEU A N 1
ATOM 863 C CA . LEU A 1 109 ? -0.416 -8.022 1.354 1.00 95.81 109 LEU A CA 1
ATOM 864 C C . LEU A 1 109 ? -0.397 -6.512 1.608 1.00 95.81 109 LEU A C 1
ATOM 866 O O . LEU A 1 109 ? 0.586 -5.859 1.274 1.00 95.81 109 LEU A O 1
ATOM 870 N N . LEU A 1 110 ? -1.454 -5.940 2.189 1.00 96.19 110 LEU A N 1
ATOM 871 C CA . LEU A 1 110 ? -1.539 -4.498 2.433 1.00 96.19 11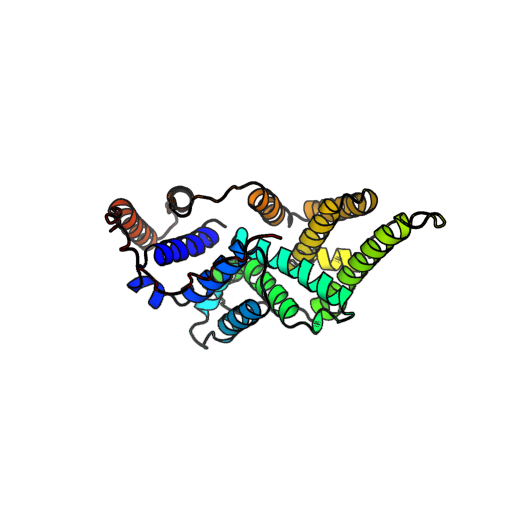0 LEU A CA 1
ATOM 872 C C . LEU A 1 110 ? -0.408 -4.027 3.352 1.00 96.19 110 LEU A C 1
ATOM 874 O O . LEU A 1 110 ? 0.229 -3.016 3.066 1.00 96.19 110 LEU A O 1
ATOM 878 N N . VAL A 1 111 ? -0.098 -4.785 4.406 1.00 95.44 111 VAL A N 1
ATOM 879 C CA . VAL A 1 111 ? 1.046 -4.518 5.291 1.00 95.44 111 VAL A CA 1
ATOM 880 C C . VAL A 1 111 ? 2.373 -4.588 4.526 1.00 95.44 111 VAL A C 1
ATOM 882 O O . VAL A 1 111 ? 3.221 -3.709 4.693 1.00 95.44 111 VAL A O 1
ATOM 885 N N . ARG A 1 112 ? 2.552 -5.581 3.646 1.00 95.50 112 ARG A N 1
ATOM 886 C CA . ARG A 1 112 ? 3.735 -5.692 2.774 1.00 95.50 112 ARG A CA 1
ATOM 887 C C . ARG A 1 112 ? 3.854 -4.508 1.815 1.00 95.50 112 ARG A C 1
ATOM 889 O O . ARG A 1 112 ? 4.928 -3.921 1.716 1.00 95.50 112 ARG A O 1
ATOM 896 N N . MET A 1 113 ? 2.761 -4.107 1.168 1.00 95.00 113 MET A N 1
ATOM 897 C CA . MET A 1 113 ? 2.717 -2.945 0.275 1.00 95.00 113 MET A CA 1
ATOM 898 C C . MET A 1 113 ? 3.051 -1.647 1.018 1.00 95.00 113 MET A C 1
ATOM 900 O O . MET A 1 113 ? 3.805 -0.832 0.493 1.00 95.00 113 MET A O 1
ATOM 904 N N . MET A 1 114 ? 2.560 -1.470 2.252 1.00 93.12 114 MET A N 1
ATOM 905 C CA . MET A 1 114 ? 2.948 -0.330 3.090 1.00 93.12 114 MET A CA 1
ATOM 906 C C . MET A 1 114 ? 4.440 -0.352 3.418 1.00 93.12 114 MET A C 1
ATOM 908 O O . MET A 1 114 ? 5.092 0.683 3.332 1.00 93.12 114 MET A O 1
ATOM 912 N N . GLY A 1 115 ? 4.990 -1.518 3.772 1.00 91.75 115 GLY A N 1
ATOM 913 C CA . GLY A 1 115 ? 6.421 -1.675 4.032 1.00 91.75 115 GLY A CA 1
ATOM 914 C C . GLY A 1 115 ? 7.280 -1.296 2.824 1.00 91.75 115 GLY A C 1
ATOM 915 O O . GLY A 1 115 ? 8.230 -0.531 2.969 1.00 91.75 115 GLY A O 1
ATOM 916 N N . LEU A 1 116 ? 6.908 -1.768 1.631 1.00 92.75 116 LEU A N 1
ATOM 917 C CA . LEU A 1 116 ? 7.592 -1.442 0.375 1.00 92.75 116 LEU A CA 1
ATOM 918 C C . LEU A 1 116 ? 7.490 0.046 0.023 1.00 92.75 116 LEU A C 1
ATOM 920 O O . LEU A 1 116 ? 8.496 0.669 -0.300 1.00 92.75 116 LEU A O 1
ATOM 924 N N . GLY A 1 117 ? 6.295 0.635 0.120 1.00 90.31 117 GLY A N 1
ATOM 925 C CA . GLY A 1 117 ? 6.089 2.048 -0.198 1.00 90.31 117 GLY A CA 1
ATOM 926 C C . GLY A 1 117 ? 6.800 2.998 0.771 1.00 90.31 117 GLY A C 1
ATOM 927 O O . GLY A 1 117 ? 7.375 3.993 0.334 1.00 90.31 117 GLY A O 1
ATOM 928 N N . LEU A 1 118 ? 6.810 2.689 2.074 1.00 87.75 118 LEU A N 1
ATOM 929 C CA . LEU A 1 118 ? 7.491 3.503 3.094 1.00 87.75 118 LEU A CA 1
ATOM 930 C C . LEU A 1 118 ? 9.015 3.331 3.064 1.00 87.75 118 LEU A C 1
ATOM 932 O O . LEU A 1 118 ? 9.729 4.283 3.361 1.00 87.75 118 LEU A O 1
ATOM 936 N N . GLY A 1 119 ? 9.506 2.143 2.700 1.00 86.56 119 GLY A N 1
ATOM 937 C CA . GLY A 1 119 ? 10.934 1.837 2.566 1.00 86.56 119 GLY A CA 1
ATOM 938 C C . GLY A 1 119 ? 11.501 2.060 1.160 1.00 86.56 119 GLY A C 1
ATOM 939 O O . GLY A 1 119 ? 12.621 1.632 0.886 1.00 86.56 119 GLY A O 1
ATOM 940 N N . SER A 1 120 ? 10.744 2.685 0.249 1.00 86.00 120 SER A N 1
ATOM 941 C CA . SER A 1 120 ? 11.149 2.821 -1.157 1.00 86.00 120 SER A CA 1
ATOM 942 C C . SER A 1 120 ? 12.419 3.654 -1.312 1.00 86.00 120 SER A C 1
ATOM 944 O O . SER A 1 120 ? 13.304 3.285 -2.077 1.00 86.00 120 SER A O 1
ATOM 946 N N . TRP A 1 121 ? 12.530 4.755 -0.564 1.00 84.44 121 TRP A N 1
ATOM 947 C CA . TRP A 1 121 ? 13.662 5.669 -0.666 1.00 84.44 121 TRP A CA 1
ATOM 948 C C . TRP A 1 121 ? 14.954 5.002 -0.194 1.00 84.44 121 TRP A C 1
ATOM 950 O O . TRP A 1 121 ? 15.926 5.007 -0.939 1.00 84.44 121 TRP A O 1
ATOM 960 N N . ASP A 1 122 ? 14.929 4.336 0.965 1.00 82.50 122 ASP A N 1
ATOM 961 C CA . ASP A 1 122 ? 16.084 3.596 1.490 1.00 82.50 122 ASP A CA 1
ATOM 962 C C . ASP A 1 122 ? 16.541 2.507 0.510 1.00 82.50 122 ASP A C 1
ATOM 964 O O . ASP A 1 122 ? 17.737 2.303 0.302 1.00 82.50 122 ASP A O 1
ATOM 968 N N . MET A 1 123 ? 15.591 1.816 -0.130 1.00 84.50 123 MET A N 1
ATOM 969 C CA . MET A 1 123 ? 15.877 0.778 -1.123 1.00 84.50 123 MET A CA 1
ATOM 970 C C . MET A 1 123 ? 16.571 1.341 -2.371 1.00 84.50 123 MET A C 1
ATOM 972 O O . MET A 1 123 ? 17.496 0.721 -2.895 1.00 84.50 123 MET A O 1
ATOM 976 N N . ILE A 1 124 ? 16.133 2.510 -2.844 1.00 85.75 124 ILE A N 1
ATOM 977 C CA . ILE A 1 124 ? 16.678 3.162 -4.042 1.00 85.75 124 ILE A CA 1
ATOM 978 C C . ILE A 1 124 ? 18.019 3.824 -3.736 1.00 85.75 124 ILE A C 1
ATOM 980 O O . ILE A 1 124 ? 18.948 3.682 -4.522 1.00 85.75 124 ILE A O 1
ATOM 984 N N . ASP A 1 125 ? 18.149 4.517 -2.608 1.00 85.25 125 ASP A N 1
ATOM 985 C CA . ASP A 1 125 ? 19.388 5.199 -2.225 1.00 85.25 125 ASP A CA 1
ATOM 986 C C . ASP A 1 125 ? 20.517 4.190 -1.969 1.00 85.25 125 ASP A C 1
ATOM 988 O O . ASP A 1 125 ? 21.607 4.296 -2.529 1.00 85.25 125 ASP A O 1
ATOM 992 N N . SER A 1 126 ? 20.221 3.121 -1.222 1.00 87.44 126 SER A N 1
ATOM 993 C CA . SER A 1 126 ? 21.200 2.063 -0.944 1.00 87.44 126 SER A CA 1
ATOM 994 C C . SER A 1 126 ? 21.483 1.136 -2.131 1.00 87.44 126 SER A C 1
ATOM 996 O O . SER A 1 126 ? 22.447 0.372 -2.076 1.00 87.44 126 SER A O 1
ATOM 998 N N . GLN A 1 127 ? 20.649 1.158 -3.182 1.00 86.44 127 GLN A N 1
ATOM 999 C CA . GLN A 1 127 ? 20.674 0.201 -4.302 1.00 86.44 127 GLN A CA 1
ATOM 1000 C C . GLN A 1 127 ? 20.589 -1.274 -3.849 1.00 86.44 127 GLN A C 1
ATOM 1002 O O . GLN A 1 127 ? 21.010 -2.192 -4.558 1.00 86.44 127 GLN A O 1
ATOM 1007 N N . LEU A 1 128 ? 20.035 -1.525 -2.656 1.00 86.38 128 LEU A N 1
ATOM 1008 C CA . LEU A 1 128 ? 19.815 -2.860 -2.106 1.00 86.38 128 LEU A CA 1
ATOM 1009 C C . LEU A 1 128 ? 18.343 -3.237 -2.252 1.00 86.38 128 LEU A C 1
ATOM 1011 O O . LEU A 1 128 ? 17.531 -3.055 -1.346 1.00 86.38 128 LEU A O 1
ATOM 1015 N N . PHE A 1 129 ? 18.011 -3.813 -3.402 1.00 89.38 129 PHE A N 1
ATOM 1016 C CA . PHE A 1 129 ? 16.642 -4.175 -3.750 1.00 89.38 129 PHE A CA 1
ATOM 1017 C C . PHE A 1 129 ? 16.187 -5.463 -3.063 1.00 89.38 129 PHE A C 1
ATOM 1019 O O . PHE A 1 129 ? 16.218 -6.556 -3.627 1.00 89.38 129 PHE A O 1
ATOM 1026 N N . ARG A 1 130 ? 15.779 -5.344 -1.802 1.00 87.75 130 ARG A N 1
ATOM 1027 C CA . ARG A 1 130 ? 15.261 -6.459 -1.008 1.00 87.75 130 ARG A CA 1
ATOM 1028 C C . ARG A 1 130 ? 14.017 -6.046 -0.258 1.00 87.75 130 ARG A C 1
ATOM 1030 O O . ARG A 1 130 ? 13.893 -4.907 0.178 1.00 87.75 130 ARG A O 1
ATOM 1037 N N . GLU A 1 131 ? 13.120 -7.001 -0.061 1.00 87.44 131 GLU A N 1
ATOM 1038 C CA . GLU A 1 131 ? 11.919 -6.739 0.716 1.00 87.44 131 GLU A CA 1
ATOM 1039 C C . GLU A 1 131 ? 12.259 -6.391 2.172 1.00 87.44 131 GLU A C 1
ATOM 1041 O O . GLU A 1 131 ? 13.052 -7.103 2.808 1.00 87.44 131 GLU A O 1
ATOM 1046 N N . PRO A 1 132 ? 11.647 -5.329 2.727 1.00 86.62 132 PRO A N 1
ATOM 1047 C CA . PRO A 1 132 ? 11.760 -5.011 4.140 1.00 86.62 132 PRO A CA 1
ATOM 1048 C C . PRO A 1 132 ? 11.265 -6.179 4.991 1.00 86.62 132 PRO A C 1
ATOM 1050 O O . PRO A 1 132 ? 10.190 -6.736 4.758 1.00 86.62 132 PRO A O 1
ATOM 1053 N N . LYS A 1 133 ? 12.037 -6.546 6.016 1.00 87.62 133 LYS A N 1
ATOM 1054 C CA . LYS A 1 133 ? 11.624 -7.596 6.950 1.00 87.62 133 LYS A CA 1
ATOM 1055 C C . LYS A 1 133 ? 10.469 -7.087 7.804 1.00 87.62 133 LYS A C 1
ATOM 1057 O O . LYS A 1 133 ? 10.624 -6.135 8.563 1.00 87.62 133 LYS A O 1
ATOM 1062 N N . LEU A 1 134 ? 9.319 -7.742 7.687 1.00 90.06 134 LEU A N 1
ATOM 1063 C CA . LEU A 1 134 ? 8.154 -7.444 8.508 1.00 90.06 134 LEU A CA 1
ATOM 1064 C C . LEU A 1 134 ? 8.258 -8.184 9.843 1.00 90.06 134 LEU A C 1
ATOM 1066 O O . LEU A 1 134 ? 8.339 -9.411 9.890 1.00 90.06 134 LEU A O 1
ATOM 1070 N N . GLU A 1 135 ? 8.237 -7.426 10.933 1.00 90.31 135 GLU A N 1
ATOM 1071 C CA . GLU A 1 135 ? 8.255 -7.969 12.289 1.00 90.31 135 GLU A CA 1
ATOM 1072 C C . GLU A 1 135 ? 6.970 -8.755 12.587 1.00 90.31 135 GLU A C 1
ATOM 1074 O O . GLU A 1 135 ? 5.858 -8.250 12.420 1.00 90.31 135 GLU A O 1
ATOM 1079 N N . SER A 1 136 ? 7.103 -9.981 13.104 1.00 91.31 136 SER A N 1
ATOM 1080 C CA . SER A 1 136 ? 5.949 -10.825 13.473 1.00 91.31 136 SER A CA 1
ATOM 1081 C C . SER A 1 136 ? 5.041 -10.170 14.522 1.00 91.31 136 SER A C 1
ATOM 1083 O O . SER A 1 136 ? 3.824 -10.361 14.515 1.00 91.31 136 SER A O 1
ATOM 1085 N N . SER A 1 137 ? 5.627 -9.331 15.379 1.00 92.06 137 SER A N 1
ATOM 1086 C CA . SER A 1 137 ? 4.930 -8.554 16.402 1.00 92.06 137 SER A CA 1
ATOM 1087 C C . SER A 1 137 ? 3.898 -7.582 15.820 1.00 92.06 137 SER A C 1
ATOM 1089 O O . SER A 1 137 ? 2.900 -7.295 16.485 1.00 92.06 137 SER A O 1
ATOM 1091 N N . LEU A 1 138 ? 4.075 -7.139 14.570 1.00 92.19 138 LEU A N 1
ATOM 1092 C CA . LEU A 1 138 ? 3.102 -6.307 13.870 1.00 92.19 138 LEU A CA 1
ATOM 1093 C C . LEU A 1 138 ? 1.776 -7.063 13.704 1.00 92.19 138 LEU A C 1
ATOM 1095 O O . LEU A 1 138 ? 0.716 -6.545 14.046 1.00 92.19 138 LEU A O 1
ATOM 1099 N N . PHE A 1 139 ? 1.842 -8.324 13.277 1.00 92.81 139 PHE A N 1
ATOM 1100 C CA . PHE A 1 139 ? 0.668 -9.164 13.039 1.00 92.81 139 PHE A CA 1
ATOM 1101 C C . PHE A 1 139 ? 0.059 -9.727 14.321 1.00 92.81 139 PHE A C 1
ATOM 1103 O O . PHE A 1 139 ? -1.159 -9.838 14.427 1.00 92.81 139 PHE A O 1
ATOM 1110 N N . THR A 1 140 ? 0.889 -10.109 15.294 1.00 91.62 140 THR A N 1
ATOM 1111 C CA . THR A 1 140 ? 0.413 -10.819 16.491 1.00 91.62 140 THR A CA 1
ATOM 1112 C C . THR A 1 140 ? 0.092 -9.906 17.666 1.00 91.62 140 THR A C 1
ATOM 1114 O O . THR A 1 140 ? -0.608 -10.341 18.574 1.00 91.62 140 THR A O 1
ATOM 1117 N N . LYS A 1 141 ? 0.628 -8.679 17.700 1.00 91.19 141 LYS A N 1
ATOM 1118 C CA . LYS A 1 141 ? 0.397 -7.718 18.791 1.00 91.19 141 LYS A CA 1
ATOM 1119 C C . LYS A 1 141 ? -0.293 -6.461 18.276 1.00 91.19 141 LYS A C 1
ATOM 1121 O O . LYS A 1 141 ? -1.377 -6.138 18.744 1.00 91.19 141 LYS A O 1
ATOM 1126 N N . PHE A 1 142 ? 0.303 -5.769 17.305 1.00 93.12 142 PHE A N 1
ATOM 1127 C CA . PHE A 1 142 ? -0.202 -4.465 16.863 1.00 93.12 142 PHE A CA 1
ATOM 1128 C C . PHE A 1 142 ? -1.565 -4.532 16.156 1.00 93.12 142 PHE A C 1
ATOM 1130 O O . PHE A 1 142 ? -2.472 -3.796 16.542 1.00 93.12 142 PHE A O 1
ATOM 1137 N N . LEU A 1 143 ? -1.750 -5.425 15.176 1.00 92.88 143 LEU A N 1
ATOM 1138 C CA . LEU A 1 143 ? -3.037 -5.551 14.474 1.00 92.88 143 LEU A CA 1
ATOM 1139 C C . LEU A 1 143 ? -4.205 -5.946 15.403 1.00 92.88 143 LEU A C 1
ATOM 1141 O O . LEU A 1 143 ? -5.281 -5.358 15.282 1.00 92.88 143 LEU A O 1
ATOM 1145 N N . PRO A 1 144 ? -4.039 -6.873 16.365 1.00 91.19 144 PRO A N 1
ATOM 1146 C CA . PRO A 1 144 ? -5.052 -7.092 17.391 1.00 91.19 144 PRO A CA 1
ATOM 1147 C C . PRO A 1 144 ? -5.313 -5.852 18.251 1.00 91.19 144 PRO A C 1
ATOM 1149 O O . PRO A 1 144 ? -6.470 -5.531 18.482 1.00 91.19 144 PRO A O 1
ATOM 1152 N N . MET A 1 145 ? -4.274 -5.110 18.665 1.00 90.69 145 MET A N 1
ATOM 1153 C CA . MET A 1 145 ? -4.454 -3.888 19.465 1.00 90.69 145 MET A CA 1
ATOM 1154 C C . MET A 1 145 ? -5.302 -2.833 18.741 1.00 90.69 145 MET A C 1
ATOM 1156 O O . MET A 1 145 ? -6.201 -2.263 19.353 1.00 90.69 145 MET A O 1
ATOM 1160 N N . ILE A 1 146 ? -5.067 -2.590 17.445 1.00 89.75 146 ILE A N 1
ATOM 1161 C CA . ILE A 1 146 ? -5.889 -1.630 16.690 1.00 89.75 146 ILE A CA 1
ATOM 1162 C C . ILE A 1 146 ? -7.317 -2.148 16.469 1.00 89.75 146 ILE A C 1
ATOM 1164 O O . ILE A 1 146 ? -8.268 -1.376 16.523 1.00 89.75 146 ILE A O 1
ATOM 1168 N N . SER A 1 147 ? -7.477 -3.462 16.293 1.00 89.56 147 SER A N 1
ATOM 1169 C CA . SER A 1 147 ? -8.789 -4.106 16.171 1.00 89.56 147 SER A CA 1
ATOM 1170 C C . SER A 1 147 ? -9.598 -3.978 17.467 1.00 89.56 147 SER A C 1
ATOM 1172 O O . SER A 1 147 ? -10.788 -3.685 17.412 1.00 89.56 147 SER A O 1
ATOM 1174 N N . SER A 1 148 ? -8.960 -4.106 18.635 1.00 88.06 148 SER A N 1
ATOM 1175 C CA . SER A 1 148 ? -9.605 -3.862 19.930 1.00 88.06 148 SER A CA 1
ATOM 1176 C C . SER A 1 148 ? -10.087 -2.418 20.067 1.00 88.06 148 SER A C 1
ATOM 1178 O O . SER A 1 148 ? -11.237 -2.209 20.442 1.00 88.06 148 SER A O 1
ATOM 1180 N N . LEU A 1 149 ? -9.264 -1.432 19.682 1.00 86.31 149 LEU A N 1
ATOM 1181 C CA . LEU A 1 149 ? -9.680 -0.022 19.665 1.00 86.31 149 LEU A CA 1
ATOM 1182 C C . LEU A 1 149 ? -10.897 0.187 18.751 1.00 86.31 149 LEU A C 1
ATOM 1184 O O . LEU A 1 149 ? -11.868 0.828 19.144 1.00 86.31 149 LEU A O 1
ATOM 1188 N N . MET A 1 150 ? -10.900 -0.426 17.563 1.00 87.31 150 MET A N 1
ATOM 1189 C CA . MET A 1 150 ? -12.056 -0.381 16.664 1.00 87.31 150 MET A CA 1
ATOM 1190 C C . MET A 1 150 ? -13.314 -0.975 17.316 1.00 87.31 150 MET A C 1
ATOM 1192 O O . MET A 1 150 ? -14.391 -0.400 17.174 1.00 87.31 150 MET A O 1
ATOM 1196 N N . VAL A 1 151 ? -13.220 -2.106 18.022 1.00 87.38 151 VAL A N 1
ATOM 1197 C CA . VAL A 1 151 ? -14.367 -2.721 18.719 1.00 87.38 151 VAL A CA 1
ATOM 1198 C C . VAL A 1 151 ? -14.879 -1.830 19.848 1.00 87.38 151 VAL A C 1
ATOM 1200 O O . VAL A 1 151 ? -16.093 -1.671 19.994 1.00 87.38 151 VAL A O 1
ATOM 1203 N N . GLU A 1 152 ? -13.986 -1.208 20.617 1.00 84.25 152 GLU A N 1
ATOM 1204 C CA . GLU A 1 152 ? -14.360 -0.240 21.651 1.00 84.25 152 GLU A CA 1
ATOM 1205 C C . GLU A 1 152 ? -15.137 0.938 21.050 1.00 84.25 152 GLU A C 1
ATOM 1207 O O . GLU A 1 152 ? -16.180 1.323 21.579 1.00 84.25 152 GLU A O 1
ATOM 1212 N N . ASP A 1 153 ? -14.690 1.467 19.909 1.00 81.19 153 ASP A N 1
ATOM 1213 C CA . ASP A 1 153 ? -15.383 2.531 19.181 1.00 81.19 153 ASP A CA 1
ATOM 1214 C C . ASP A 1 153 ? -16.789 2.097 18.727 1.00 81.19 153 ASP A C 1
ATOM 1216 O O . ASP A 1 153 ? -17.761 2.825 18.942 1.00 81.19 153 ASP A O 1
ATOM 1220 N N . HIS A 1 154 ? -16.936 0.892 18.160 1.00 82.31 154 HIS A N 1
ATOM 1221 C CA . HIS A 1 154 ? -18.252 0.359 17.773 1.00 82.31 154 HIS A CA 1
ATOM 1222 C C . HIS A 1 154 ? -19.163 0.177 18.993 1.00 82.31 154 HIS A C 1
ATOM 1224 O O . HIS A 1 154 ? -20.344 0.525 18.942 1.00 82.31 154 HIS A O 1
ATOM 1230 N N . THR A 1 155 ? -18.607 -0.307 20.105 1.00 83.00 155 THR A N 1
ATOM 1231 C CA . THR A 1 155 ? -19.336 -0.503 21.362 1.00 83.00 155 THR A CA 1
ATOM 1232 C C . THR A 1 155 ? -19.832 0.829 21.921 1.00 83.00 155 THR A C 1
ATOM 1234 O O . THR A 1 155 ? -20.990 0.918 22.319 1.00 83.00 155 THR A O 1
ATOM 1237 N N . ARG A 1 156 ? -19.019 1.896 21.874 1.00 79.44 156 ARG A N 1
ATOM 1238 C CA . ARG A 1 156 ? -19.432 3.247 22.301 1.00 79.44 156 ARG A CA 1
ATOM 1239 C C . ARG A 1 156 ? -20.547 3.829 21.440 1.00 79.44 156 ARG A C 1
ATOM 1241 O O . ARG A 1 156 ? -21.482 4.433 21.959 1.00 79.44 156 ARG A O 1
ATOM 1248 N N . VAL A 1 157 ? -20.484 3.633 20.124 1.00 77.88 157 VAL A N 1
ATOM 1249 C CA . VAL A 1 157 ? -21.547 4.091 19.214 1.00 77.88 157 VAL A CA 1
ATOM 1250 C C . VAL A 1 157 ? -22.861 3.342 19.467 1.00 77.88 157 VAL A C 1
ATOM 1252 O O . VAL A 1 157 ? -23.936 3.929 19.326 1.00 77.88 157 VAL A O 1
ATOM 1255 N N . LEU A 1 158 ? -22.797 2.058 19.831 1.00 79.56 158 LEU A N 1
ATOM 1256 C CA . LEU A 1 158 ? -23.973 1.262 20.189 1.00 79.56 158 LEU A CA 1
ATOM 1257 C C . LEU A 1 158 ? -24.531 1.649 21.562 1.00 79.56 158 LEU A C 1
ATOM 1259 O O . LEU A 1 158 ? -25.740 1.853 21.672 1.00 79.56 158 LEU A O 1
ATOM 1263 N N . SER A 1 159 ? -23.679 1.813 22.577 1.00 76.06 159 SER A N 1
ATOM 1264 C CA . SER A 1 159 ? -24.116 2.188 23.926 1.00 76.06 159 SER A CA 1
ATOM 1265 C C . SER A 1 159 ? -24.745 3.579 23.961 1.00 76.06 159 SER A C 1
ATOM 1267 O O . SER A 1 159 ? -25.766 3.764 24.611 1.00 76.06 159 SER A O 1
ATOM 1269 N N . ALA A 1 160 ? -24.253 4.528 23.158 1.00 74.12 160 ALA A N 1
ATOM 1270 C CA . ALA A 1 160 ? -24.859 5.855 23.022 1.00 74.12 160 ALA A CA 1
ATOM 1271 C C . ALA A 1 160 ? -26.304 5.840 22.477 1.00 74.12 160 ALA A C 1
ATOM 1273 O O . ALA A 1 160 ? -27.007 6.846 22.577 1.00 74.12 160 ALA A O 1
ATOM 1274 N N . LYS A 1 161 ? -26.758 4.729 21.878 1.00 78.00 161 LYS A N 1
ATOM 1275 C CA . LYS A 1 161 ? -28.146 4.554 21.416 1.00 78.00 161 LYS A CA 1
ATOM 1276 C C . LYS A 1 161 ? -29.057 3.935 22.479 1.00 78.00 161 LYS A C 1
ATOM 1278 O O . LYS A 1 161 ? -30.270 3.917 22.275 1.00 78.00 161 LYS A O 1
ATOM 1283 N N . LEU A 1 162 ? -28.501 3.410 23.571 1.00 75.88 162 LEU A N 1
ATOM 1284 C CA . LEU A 1 162 ?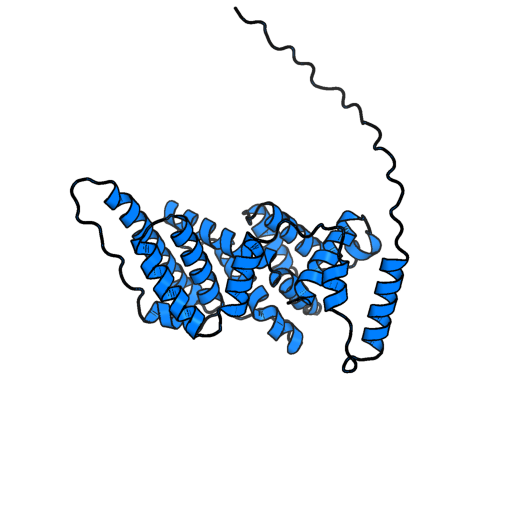 -29.256 2.768 24.640 1.00 75.88 162 LEU A CA 1
ATOM 1285 C C . LEU A 1 162 ? -29.614 3.803 25.727 1.00 75.88 162 LEU A C 1
ATOM 1287 O O . LEU A 1 162 ? -28.724 4.495 26.213 1.00 75.88 162 LEU A O 1
ATOM 1291 N N . PRO A 1 163 ? -30.896 3.930 26.127 1.00 62.16 163 PRO A N 1
ATOM 1292 C CA . PRO A 1 163 ? -31.336 4.965 27.070 1.00 62.16 163 PRO A CA 1
ATOM 1293 C C . PRO A 1 163 ? -30.824 4.837 28.517 1.00 62.16 163 PRO A C 1
ATOM 1295 O O . PRO A 1 163 ? -30.946 5.805 29.263 1.00 62.16 163 PRO A O 1
ATOM 1298 N N . GLU A 1 164 ? -30.310 3.674 28.937 1.00 59.66 164 GLU A N 1
ATOM 1299 C CA . GLU A 1 164 ? -30.123 3.349 30.366 1.00 59.66 164 GLU A CA 1
ATOM 1300 C C . GLU A 1 164 ? -28.668 3.207 30.845 1.00 59.66 164 GLU A C 1
ATOM 1302 O O . GLU A 1 164 ? -28.449 3.042 32.044 1.00 59.66 164 GLU A O 1
ATOM 1307 N N . GLU A 1 165 ? -27.660 3.323 29.973 1.00 56.88 165 GLU A N 1
ATOM 1308 C CA . GLU A 1 165 ? -26.256 3.186 30.391 1.00 56.88 165 GLU A CA 1
ATOM 1309 C C . GLU A 1 165 ? -25.485 4.516 30.361 1.00 56.88 165 GLU A C 1
ATOM 1311 O O . GLU A 1 165 ? -25.642 5.309 29.426 1.00 56.88 165 GLU A O 1
ATOM 1316 N N . PRO A 1 166 ? -24.623 4.786 31.365 1.00 59.94 166 PRO A N 1
ATOM 1317 C CA . PRO A 1 166 ? -23.724 5.927 31.311 1.00 59.94 166 PRO A CA 1
ATOM 1318 C C . PRO A 1 166 ? -22.810 5.801 30.081 1.00 59.94 166 PRO A C 1
ATOM 1320 O O . PRO A 1 166 ? -22.309 4.709 29.799 1.00 59.94 166 PRO A O 1
ATOM 1323 N N . PRO A 1 167 ? -22.557 6.898 29.345 1.00 60.12 167 PRO A N 1
ATOM 1324 C CA . PRO A 1 167 ? -21.701 6.852 28.170 1.00 60.12 167 PRO A CA 1
ATOM 1325 C C . PRO A 1 167 ? -20.305 6.362 28.564 1.00 60.12 167 PRO A C 1
ATOM 1327 O O . PRO A 1 167 ? -19.627 6.973 29.392 1.00 60.12 167 PRO A O 1
ATOM 1330 N N . LEU A 1 168 ? -19.886 5.245 27.966 1.00 63.78 168 LEU A N 1
ATOM 1331 C CA . LEU A 1 168 ? -18.565 4.659 28.174 1.00 63.78 168 LEU A CA 1
ATOM 1332 C C . LEU A 1 168 ? -17.485 5.684 27.799 1.00 63.78 168 LEU A C 1
ATOM 1334 O O . LEU A 1 168 ? -17.457 6.199 26.678 1.00 63.78 168 LEU A O 1
ATOM 1338 N N . SER A 1 169 ? -16.583 5.984 28.735 1.00 65.06 169 SER A N 1
ATOM 1339 C CA . SER A 1 169 ? -15.433 6.850 28.471 1.00 65.06 169 SER A CA 1
ATOM 1340 C C . SER A 1 169 ? -14.429 6.139 27.567 1.00 65.06 169 SER A C 1
ATOM 1342 O O . SER A 1 169 ? -14.194 4.943 27.735 1.00 65.06 169 SER A O 1
ATOM 1344 N N . ALA A 1 170 ? -13.797 6.868 26.643 1.00 64.38 170 ALA A N 1
ATOM 1345 C CA . ALA A 1 170 ? -12.725 6.304 25.828 1.00 64.38 170 ALA A CA 1
ATOM 1346 C C . ALA A 1 170 ? -11.549 5.868 26.710 1.00 64.38 170 ALA A C 1
ATOM 1348 O O . ALA A 1 170 ? -11.043 6.647 27.522 1.00 64.38 170 ALA A O 1
ATOM 1349 N N . THR A 1 171 ? -11.115 4.624 26.536 1.00 68.81 171 THR A N 1
ATOM 1350 C CA . THR A 1 171 ? -9.920 4.101 27.187 1.00 68.81 171 THR A CA 1
ATOM 1351 C C . THR A 1 171 ? -8.691 4.689 26.500 1.00 68.81 171 THR A C 1
ATOM 1353 O O . THR A 1 171 ? -8.613 4.750 25.273 1.00 68.81 171 THR A O 1
ATOM 1356 N N . ALA A 1 172 ? -7.736 5.180 27.291 1.00 69.62 172 ALA A N 1
ATOM 1357 C CA . ALA A 1 172 ? -6.483 5.680 26.743 1.00 69.62 172 ALA A CA 1
ATOM 1358 C C . ALA A 1 172 ? -5.714 4.533 26.056 1.00 69.62 172 ALA A C 1
ATOM 1360 O O . ALA A 1 172 ? -5.750 3.401 26.549 1.00 69.62 172 ALA A O 1
ATOM 1361 N N . PRO A 1 173 ? -4.993 4.795 24.948 1.00 75.44 173 PRO A N 1
ATOM 1362 C CA . PRO A 1 173 ? -4.196 3.766 24.296 1.00 75.44 173 PRO A CA 1
ATOM 1363 C C . PRO A 1 173 ? -3.105 3.290 25.257 1.00 75.44 173 PRO A C 1
ATOM 1365 O O . PRO A 1 173 ? -2.507 4.097 25.966 1.00 75.44 173 PRO A O 1
ATOM 1368 N N . SER A 1 174 ? -2.820 1.988 25.264 1.00 82.81 174 SER A N 1
ATOM 1369 C CA . SER A 1 174 ? -1.747 1.444 26.104 1.00 82.81 174 SER A CA 1
ATOM 1370 C C . SER A 1 174 ? -0.373 2.036 25.748 1.00 82.81 174 SER A C 1
ATOM 1372 O O . SER A 1 174 ? -0.085 2.306 24.579 1.00 82.81 174 SER A O 1
ATOM 1374 N N . ASP A 1 175 ? 0.523 2.152 26.732 1.00 84.38 175 ASP A N 1
ATOM 1375 C CA . ASP A 1 175 ? 1.904 2.618 26.509 1.00 84.38 175 ASP A CA 1
ATOM 1376 C C . ASP A 1 175 ? 2.658 1.738 25.499 1.00 84.38 175 ASP A C 1
ATOM 1378 O O . ASP A 1 175 ? 3.473 2.216 24.703 1.00 84.38 175 ASP A O 1
ATOM 1382 N N . LEU A 1 176 ? 2.335 0.440 25.478 1.00 86.62 176 LEU A N 1
ATOM 1383 C CA . LEU A 1 176 ? 2.856 -0.509 24.498 1.00 86.62 176 LEU A CA 1
ATOM 1384 C C . LEU A 1 176 ? 2.421 -0.135 23.078 1.00 86.62 176 LEU A C 1
ATOM 1386 O O . LEU A 1 176 ? 3.252 -0.127 22.172 1.00 86.62 176 LEU A O 1
ATOM 1390 N N . PHE A 1 177 ? 1.150 0.219 22.877 1.00 86.94 177 PHE A N 1
ATOM 1391 C CA . PHE A 1 177 ? 0.649 0.676 21.581 1.00 86.94 177 PHE A CA 1
ATOM 1392 C C . PHE A 1 177 ? 1.371 1.947 21.114 1.00 86.94 177 PHE A C 1
ATOM 1394 O O . PHE A 1 177 ? 1.823 2.010 19.970 1.00 86.94 177 PHE A O 1
ATOM 1401 N N . LEU A 1 178 ? 1.550 2.929 22.002 1.00 84.38 178 LEU A N 1
ATOM 1402 C CA . LEU A 1 178 ? 2.264 4.170 21.681 1.00 84.38 178 LEU A CA 1
ATOM 1403 C C . LEU A 1 178 ? 3.736 3.919 21.328 1.00 84.38 178 LEU A C 1
ATOM 1405 O O . LEU A 1 178 ? 4.261 4.530 20.396 1.00 84.38 178 LEU A O 1
ATOM 1409 N N . THR A 1 179 ? 4.384 2.976 22.014 1.00 86.81 179 THR A N 1
ATOM 1410 C CA . THR A 1 179 ? 5.760 2.557 21.708 1.00 86.81 179 THR A CA 1
ATOM 1411 C C . THR A 1 179 ? 5.847 1.916 20.323 1.00 86.81 179 THR A C 1
ATOM 1413 O O . THR A 1 179 ? 6.680 2.320 19.513 1.00 86.81 179 THR A O 1
ATOM 1416 N N . PHE A 1 180 ? 4.924 1.006 19.989 1.00 86.75 180 PHE A N 1
ATOM 1417 C CA . PHE A 1 180 ? 4.839 0.406 18.651 1.00 86.75 180 PHE A CA 1
ATOM 1418 C C . PHE A 1 180 ? 4.660 1.453 17.551 1.00 86.75 180 PHE A C 1
ATOM 1420 O O . PHE A 1 180 ? 5.344 1.410 16.529 1.00 86.75 180 PHE A O 1
ATOM 1427 N N . VAL A 1 181 ? 3.756 2.408 17.772 1.00 85.38 181 VAL A N 1
ATOM 1428 C CA . VAL A 1 181 ? 3.489 3.512 16.845 1.00 85.38 181 VAL A CA 1
ATOM 1429 C C . VAL A 1 181 ? 4.711 4.417 16.689 1.00 85.38 181 VAL A C 1
ATOM 1431 O O . VAL A 1 181 ? 4.951 4.931 15.597 1.00 85.38 181 VAL A O 1
ATOM 1434 N N . LYS A 1 182 ? 5.509 4.600 17.745 1.00 83.06 182 LYS A N 1
ATOM 1435 C CA . LYS A 1 182 ? 6.749 5.377 17.694 1.00 83.06 182 LYS A CA 1
ATOM 1436 C C . LYS A 1 182 ? 7.854 4.659 16.931 1.00 83.06 182 LYS A C 1
ATOM 1438 O O . LYS A 1 182 ? 8.571 5.315 16.183 1.00 83.06 182 LYS A O 1
ATOM 1443 N N . GLU A 1 183 ? 8.013 3.353 17.090 1.00 85.88 183 GLU A N 1
ATOM 1444 C CA . GLU A 1 183 ? 9.135 2.613 16.502 1.00 85.88 183 GLU A CA 1
ATOM 1445 C C . GLU A 1 183 ? 8.867 2.206 15.051 1.00 85.88 183 GLU A C 1
ATOM 1447 O O . GLU A 1 183 ? 9.722 2.393 14.186 1.00 85.88 183 GLU A O 1
ATOM 1452 N N . ASN A 1 184 ? 7.659 1.728 14.746 1.00 87.94 184 ASN A N 1
ATOM 1453 C CA . ASN A 1 184 ? 7.363 1.110 13.460 1.00 87.94 184 ASN A CA 1
ATOM 1454 C C . ASN A 1 184 ? 6.571 2.053 12.525 1.00 87.94 184 ASN A C 1
ATOM 1456 O O . ASN A 1 184 ? 5.463 2.462 12.873 1.00 87.94 184 ASN A O 1
ATOM 1460 N N . PRO A 1 185 ? 7.081 2.376 11.319 1.00 86.56 185 PRO A N 1
ATOM 1461 C CA . PRO A 1 185 ? 6.417 3.305 10.401 1.00 86.56 185 PRO A CA 1
ATOM 1462 C C . PRO A 1 185 ? 5.095 2.761 9.830 1.00 86.56 185 PRO A C 1
ATOM 1464 O O . PRO A 1 185 ? 4.170 3.539 9.601 1.00 86.56 185 PRO A O 1
ATOM 1467 N N . ILE A 1 186 ? 4.956 1.440 9.663 1.00 90.62 186 ILE A N 1
ATOM 1468 C CA . ILE A 1 186 ? 3.704 0.804 9.217 1.00 90.62 186 ILE A CA 1
ATOM 1469 C C . ILE A 1 186 ? 2.636 0.938 10.307 1.00 90.62 186 ILE A C 1
ATOM 1471 O O . ILE A 1 186 ? 1.477 1.244 10.014 1.00 90.62 186 ILE A O 1
ATOM 1475 N N . ALA A 1 187 ? 3.030 0.763 11.573 1.00 90.38 187 ALA A N 1
ATOM 1476 C CA . ALA A 1 187 ? 2.147 0.990 12.712 1.00 90.38 187 ALA A CA 1
ATOM 1477 C C . ALA A 1 187 ? 1.708 2.459 12.788 1.00 90.38 187 ALA A C 1
ATOM 1479 O O . ALA A 1 187 ? 0.515 2.728 12.919 1.00 90.38 187 ALA A O 1
ATOM 1480 N N . SER A 1 188 ? 2.636 3.412 12.623 1.00 87.31 188 SER A N 1
ATOM 1481 C CA . SER A 1 188 ? 2.299 4.842 12.564 1.00 87.31 188 SER A CA 1
ATOM 1482 C C . SER A 1 188 ? 1.296 5.147 11.448 1.00 87.31 188 SER A C 1
ATOM 1484 O O . SER A 1 188 ? 0.293 5.819 11.685 1.00 87.31 188 SER A O 1
ATOM 1486 N N . PHE A 1 189 ? 1.545 4.626 10.244 1.00 87.69 189 PHE A N 1
ATOM 1487 C CA . PHE A 1 189 ? 0.692 4.836 9.077 1.00 87.69 189 PHE A CA 1
ATOM 1488 C C . PHE A 1 189 ? -0.712 4.253 9.284 1.00 87.69 189 PHE A C 1
ATOM 1490 O O . PHE A 1 189 ? -1.710 4.939 9.078 1.00 87.69 189 PHE A O 1
ATOM 1497 N N . THR A 1 190 ? -0.804 3.015 9.770 1.00 90.50 190 THR A N 1
ATOM 1498 C CA . THR A 1 190 ? -2.087 2.348 10.040 1.00 90.50 190 THR A CA 1
ATOM 1499 C C . THR A 1 190 ? -2.893 3.106 11.100 1.00 90.50 190 THR A C 1
ATOM 1501 O O . THR A 1 190 ? -4.082 3.364 10.911 1.00 90.50 190 THR A O 1
ATOM 1504 N N . THR A 1 191 ? -2.240 3.539 12.182 1.00 88.81 191 THR A N 1
ATOM 1505 C CA . THR A 1 191 ? -2.862 4.327 13.256 1.00 88.81 191 THR A CA 1
ATOM 1506 C C . THR A 1 191 ? -3.336 5.704 12.780 1.00 88.81 191 THR A C 1
ATOM 1508 O O . THR A 1 191 ? -4.382 6.186 13.224 1.00 88.81 191 THR A O 1
ATOM 1511 N N . LEU A 1 192 ? -2.619 6.337 11.848 1.00 84.75 192 LEU A N 1
ATOM 1512 C CA . LEU A 1 192 ? -3.054 7.592 11.232 1.00 84.75 192 LEU A CA 1
ATOM 1513 C C . LEU A 1 192 ? -4.357 7.409 10.438 1.00 84.75 192 LEU A C 1
ATOM 1515 O O . LEU A 1 192 ? -5.290 8.194 10.610 1.00 84.75 192 LEU A O 1
ATOM 1519 N N . TYR A 1 193 ? -4.447 6.364 9.608 1.00 86.25 193 TYR A N 1
ATOM 1520 C CA . TYR A 1 193 ? -5.668 6.071 8.844 1.00 86.25 193 TYR A CA 1
ATOM 1521 C C . TYR A 1 193 ? -6.842 5.687 9.745 1.00 86.25 193 TYR A C 1
ATOM 1523 O O . TYR A 1 193 ? -7.969 6.110 9.480 1.00 86.25 193 TYR A O 1
ATOM 1531 N N . TYR A 1 194 ? -6.582 4.972 10.840 1.00 87.38 194 TYR A N 1
ATOM 1532 C CA . TYR A 1 194 ? -7.590 4.710 11.865 1.00 87.38 194 TYR A CA 1
ATOM 1533 C C . TYR A 1 194 ? -8.120 6.010 12.481 1.00 87.38 194 TYR A C 1
ATOM 1535 O O . TYR A 1 194 ? -9.325 6.258 12.477 1.00 87.38 194 TYR A O 1
ATOM 1543 N N . SER A 1 195 ? -7.224 6.902 12.908 1.00 82.00 195 SER A N 1
ATOM 1544 C CA . SER A 1 195 ? -7.600 8.206 13.475 1.00 82.00 195 SER A CA 1
ATOM 1545 C C . SER A 1 195 ? -8.424 9.047 12.483 1.00 82.00 195 SER A C 1
ATOM 1547 O O . SER A 1 195 ? -9.396 9.716 12.846 1.00 82.00 195 SER A O 1
ATOM 1549 N N . LEU A 1 196 ? -8.087 8.980 11.192 1.00 78.88 196 LEU A N 1
ATOM 1550 C CA . LEU A 1 196 ? -8.856 9.626 10.128 1.00 78.88 196 LEU A CA 1
ATOM 1551 C C . LEU A 1 196 ? -10.258 9.015 9.961 1.00 78.88 196 LEU A C 1
ATOM 1553 O O . LEU A 1 196 ? -11.231 9.738 9.750 1.00 78.88 196 LEU A O 1
ATOM 1557 N N . GLN A 1 197 ? -10.395 7.693 10.051 1.00 82.44 197 GLN A N 1
ATOM 1558 C CA . GLN A 1 197 ? -11.702 7.038 9.983 1.00 82.44 197 GLN A CA 1
ATOM 1559 C C . GLN A 1 197 ? -12.598 7.472 11.147 1.00 82.44 197 GLN A C 1
ATOM 1561 O O . GLN A 1 197 ? -13.757 7.829 10.933 1.00 82.44 197 GLN A O 1
ATOM 1566 N N . VAL A 1 198 ? -12.045 7.506 12.355 1.00 78.19 198 VAL A N 1
ATOM 1567 C CA . VAL A 1 198 ? -12.754 7.887 13.579 1.00 78.19 198 VAL A CA 1
ATOM 1568 C C . VAL A 1 198 ? -13.227 9.342 13.529 1.00 78.19 198 VAL A C 1
ATOM 1570 O O . VAL A 1 198 ? -14.399 9.625 13.783 1.00 78.19 198 VAL A O 1
ATOM 1573 N N . THR A 1 199 ? -12.364 10.274 13.114 1.00 72.25 199 THR A N 1
ATOM 1574 C CA . THR A 1 199 ? -12.747 11.692 12.955 1.00 72.25 199 THR A CA 1
ATOM 1575 C C . THR A 1 199 ? -13.878 11.890 11.940 1.00 72.25 199 THR A C 1
ATOM 1577 O O . THR A 1 199 ? -14.749 12.740 12.141 1.00 72.25 199 THR A O 1
ATOM 1580 N N . ARG A 1 200 ? -13.951 11.062 10.888 1.00 72.56 200 ARG A N 1
ATOM 1581 C CA . ARG A 1 200 ? -15.073 11.078 9.932 1.00 72.56 200 ARG A CA 1
ATOM 1582 C C . ARG A 1 200 ? -16.393 10.588 10.529 1.00 72.56 200 ARG A C 1
ATOM 1584 O O . ARG A 1 200 ? -17.444 10.985 10.026 1.00 72.56 200 ARG A O 1
ATOM 1591 N N . MET A 1 201 ? -16.361 9.780 11.589 1.00 68.38 201 MET A N 1
ATOM 1592 C CA . MET A 1 201 ? -17.567 9.287 12.267 1.00 68.38 201 MET A CA 1
ATOM 1593 C C . MET A 1 201 ? -18.225 10.329 13.194 1.00 68.38 201 MET A C 1
ATOM 1595 O O . MET A 1 201 ? -19.289 10.057 13.741 1.00 68.38 201 MET A O 1
ATOM 1599 N N . LYS A 1 202 ? -17.652 11.541 13.329 1.00 62.72 202 LYS A N 1
ATOM 1600 C CA . LYS A 1 202 ? -18.168 12.667 14.144 1.00 62.72 202 LYS A CA 1
ATOM 1601 C C . LYS A 1 202 ? -18.374 12.358 15.638 1.00 62.72 202 LYS A C 1
ATOM 1603 O O . LYS A 1 202 ? -19.054 13.120 16.328 1.00 62.72 202 LYS A O 1
ATOM 1608 N N . ASP A 1 203 ? -17.764 11.297 16.157 1.00 63.72 203 ASP A N 1
ATOM 1609 C CA . ASP A 1 203 ? -17.747 11.017 17.592 1.00 63.72 203 ASP A CA 1
ATOM 1610 C C . ASP A 1 203 ? -16.795 12.002 18.298 1.00 63.72 203 ASP A C 1
ATOM 1612 O O . ASP A 1 203 ? -15.587 12.017 18.053 1.00 63.72 203 ASP A O 1
ATOM 1616 N N . ARG A 1 204 ? -17.347 12.854 19.173 1.00 64.06 204 ARG A N 1
ATOM 1617 C CA . ARG A 1 204 ? -16.585 13.879 19.907 1.00 64.06 204 ARG A CA 1
ATOM 1618 C C . ARG A 1 204 ? -15.568 13.274 20.876 1.00 64.06 204 ARG A C 1
ATOM 1620 O O . ARG A 1 204 ? -14.531 13.887 21.106 1.00 64.06 204 ARG A O 1
ATOM 1627 N N . VAL A 1 205 ? -15.851 12.100 21.439 1.00 63.03 205 VAL A N 1
ATOM 1628 C CA . VAL A 1 205 ? -14.978 11.438 22.419 1.00 63.03 205 VAL A CA 1
ATOM 1629 C C . VAL A 1 205 ? -13.818 10.759 21.698 1.00 63.03 205 VAL A C 1
ATOM 1631 O O . VAL A 1 205 ? -12.658 10.920 22.075 1.00 63.03 205 VAL A O 1
ATOM 1634 N N . ALA A 1 206 ? -14.113 10.078 20.594 1.00 60.69 206 ALA A N 1
ATOM 1635 C CA . ALA A 1 206 ? -13.095 9.434 19.778 1.00 60.69 206 ALA A CA 1
ATOM 1636 C C . ALA A 1 206 ? -12.207 10.463 19.037 1.00 60.69 206 ALA A C 1
ATOM 1638 O O . ALA A 1 206 ? -11.012 10.236 18.844 1.00 60.69 206 ALA A O 1
ATOM 1639 N N . ALA A 1 207 ? -12.738 11.651 18.721 1.00 61.31 207 ALA A N 1
ATOM 1640 C CA . ALA A 1 207 ? -11.954 12.772 18.200 1.00 61.31 207 ALA A CA 1
ATOM 1641 C C . ALA A 1 207 ? -10.900 13.298 19.197 1.00 61.31 207 ALA A C 1
ATOM 1643 O O . ALA A 1 207 ? -9.813 13.682 18.771 1.00 61.31 207 ALA A O 1
ATOM 1644 N N . LEU A 1 208 ? -11.172 13.284 20.509 1.00 63.50 208 LEU A N 1
ATOM 1645 C CA . LEU A 1 208 ? -10.187 13.670 21.532 1.00 63.50 208 LEU A CA 1
ATOM 1646 C C . LEU A 1 208 ? -9.035 12.659 21.618 1.00 63.50 208 LEU A C 1
ATOM 1648 O O . LEU A 1 208 ? -7.873 13.061 21.667 1.00 63.50 208 LEU A O 1
ATOM 1652 N N . LEU A 1 209 ? -9.342 11.359 21.547 1.00 65.62 209 LEU A N 1
ATOM 1653 C CA . LEU A 1 209 ? -8.333 10.298 21.455 1.00 65.62 209 LEU A CA 1
ATOM 1654 C C . LEU A 1 209 ? -7.469 10.468 20.193 1.00 65.62 209 LEU A C 1
ATOM 1656 O O . LEU A 1 209 ? -6.242 10.390 20.252 1.00 65.62 209 LEU A O 1
ATOM 1660 N N . CYS A 1 210 ? -8.105 10.784 19.059 1.00 65.50 210 CYS A N 1
ATOM 1661 C CA . CYS A 1 210 ? -7.409 11.078 17.808 1.00 65.50 210 CYS A CA 1
ATOM 1662 C C . CYS A 1 210 ? -6.502 12.300 17.935 1.00 65.50 210 CYS A C 1
ATOM 1664 O O . CYS A 1 210 ? -5.380 12.251 17.453 1.00 65.50 210 CYS A O 1
ATOM 1666 N N . LEU A 1 211 ? -6.939 13.375 18.600 1.00 65.44 211 LEU A N 1
ATOM 1667 C CA . LEU A 1 211 ? -6.102 14.554 18.841 1.00 65.44 211 LEU A CA 1
ATOM 1668 C C . LEU A 1 211 ? -4.870 14.212 19.685 1.00 65.44 211 LEU A C 1
ATOM 1670 O O . LEU A 1 211 ? -3.791 14.720 19.388 1.00 65.44 211 LEU A O 1
ATOM 1674 N N . MET A 1 212 ? -4.989 13.325 20.679 1.00 65.94 212 MET A N 1
ATOM 1675 C CA . MET A 1 212 ? -3.834 12.847 21.452 1.00 65.94 212 MET A CA 1
ATOM 1676 C C . MET A 1 212 ? -2.854 12.049 20.583 1.00 65.94 212 MET A C 1
ATOM 1678 O O . MET A 1 212 ? -1.655 12.321 20.603 1.00 65.94 212 MET A O 1
ATOM 1682 N N . ILE A 1 213 ? -3.359 11.109 19.780 1.00 67.56 213 ILE A N 1
ATOM 1683 C CA . ILE A 1 213 ? -2.542 10.273 18.887 1.00 67.56 213 ILE A CA 1
ATOM 1684 C C . ILE A 1 213 ? -1.886 11.118 17.785 1.00 67.56 213 ILE A C 1
ATOM 1686 O O . ILE A 1 213 ? -0.699 10.965 17.511 1.00 67.56 213 ILE A O 1
ATOM 1690 N N . ILE A 1 214 ? -2.630 12.047 17.184 1.00 67.06 214 ILE A N 1
ATOM 1691 C CA . ILE A 1 214 ? -2.144 12.990 16.172 1.00 67.06 214 ILE A CA 1
ATOM 1692 C C . ILE A 1 214 ? -1.087 13.918 16.768 1.00 67.06 214 ILE A C 1
ATOM 1694 O O . ILE A 1 214 ? -0.042 14.097 16.157 1.00 67.06 214 ILE A O 1
ATOM 1698 N N . SER A 1 215 ? -1.300 14.458 17.970 1.00 63.34 215 SER A N 1
ATOM 1699 C CA . SER A 1 215 ? -0.300 15.303 18.639 1.00 63.34 215 SER A CA 1
ATOM 1700 C C . SER A 1 215 ? 0.978 14.521 18.954 1.00 63.34 215 SER A C 1
ATOM 1702 O O . SER A 1 215 ? 2.079 15.029 18.756 1.00 63.34 215 SER A O 1
ATOM 1704 N N . PHE A 1 216 ? 0.846 13.262 19.381 1.00 67.12 216 PHE A N 1
ATOM 1705 C CA . PHE A 1 216 ? 1.979 12.367 19.616 1.00 67.12 216 PHE A CA 1
ATOM 1706 C C . PHE A 1 216 ? 2.741 12.040 18.321 1.00 67.12 216 PHE A C 1
ATOM 1708 O O . PHE A 1 216 ? 3.968 12.066 18.299 1.00 67.12 216 PHE A O 1
ATOM 1715 N N . LEU A 1 217 ? 2.031 11.787 17.219 1.00 64.31 217 LEU A N 1
ATOM 1716 C CA . LEU A 1 217 ? 2.635 11.554 15.906 1.00 64.31 217 LEU A CA 1
ATOM 1717 C C . LEU A 1 217 ? 3.284 12.820 15.322 1.00 64.31 217 LEU A C 1
ATOM 1719 O O . LEU A 1 217 ? 4.354 12.721 14.723 1.00 64.31 217 LEU A O 1
ATOM 1723 N N . ALA A 1 218 ? 2.676 13.994 15.524 1.00 60.38 218 ALA A N 1
ATOM 1724 C CA . ALA A 1 218 ? 3.210 15.298 15.126 1.00 60.38 218 ALA A CA 1
ATOM 1725 C C . ALA A 1 218 ? 4.521 15.606 15.851 1.00 60.38 218 ALA A C 1
ATOM 1727 O O . ALA A 1 218 ? 5.480 16.056 15.230 1.00 60.38 218 ALA A O 1
ATOM 1728 N N . TYR A 1 219 ? 4.576 15.297 17.149 1.00 57.34 219 TYR A N 1
ATOM 1729 C CA . TYR A 1 219 ? 5.771 15.450 17.972 1.00 57.34 219 TYR A CA 1
ATOM 1730 C C . TYR A 1 219 ? 6.947 14.584 17.492 1.00 57.34 219 TYR A C 1
ATOM 1732 O O . TYR A 1 219 ? 8.102 14.953 17.675 1.00 57.34 219 TYR A O 1
ATOM 1740 N N . LEU A 1 220 ? 6.674 13.443 16.856 1.00 55.44 220 LEU A N 1
ATOM 1741 C CA . LEU A 1 220 ? 7.701 12.513 16.385 1.00 55.44 220 LEU A CA 1
ATOM 1742 C C . LEU A 1 220 ? 8.232 12.822 14.972 1.00 55.44 220 LEU A C 1
ATOM 1744 O O . LEU A 1 220 ? 8.930 11.980 14.415 1.00 55.44 220 LEU A O 1
ATOM 1748 N N . GLU A 1 221 ? 7.882 13.966 14.367 1.00 57.84 221 GLU A N 1
ATOM 1749 C CA . GLU A 1 221 ? 8.228 14.406 12.991 1.00 57.84 221 GLU A CA 1
ATOM 1750 C C . GLU A 1 221 ? 7.810 13.469 11.837 1.00 57.84 221 GLU A C 1
ATOM 1752 O O . GLU A 1 221 ? 7.739 13.889 10.682 1.00 57.84 221 GLU A O 1
ATOM 1757 N N . LYS A 1 222 ? 7.396 12.230 12.129 1.00 53.84 222 LYS A N 1
ATOM 1758 C CA . LYS A 1 222 ? 6.876 11.234 11.171 1.00 53.84 222 LYS A CA 1
ATOM 1759 C C . LYS A 1 222 ? 5.622 11.696 10.420 1.00 53.84 222 LYS A C 1
ATOM 1761 O O . LYS A 1 222 ? 5.189 11.061 9.459 1.00 53.84 222 LYS A O 1
ATOM 1766 N N . MET A 1 223 ? 5.016 12.788 10.875 1.00 46.84 223 MET A N 1
ATOM 1767 C CA . MET A 1 223 ? 3.719 13.273 10.435 1.00 46.84 223 MET A CA 1
ATOM 1768 C C . MET A 1 223 ? 3.763 14.170 9.193 1.00 46.84 223 MET A C 1
ATOM 1770 O O . MET A 1 223 ? 2.753 14.254 8.500 1.00 46.84 223 MET A O 1
ATOM 1774 N N . PHE A 1 224 ? 4.896 14.804 8.863 1.00 49.53 224 PHE A N 1
ATOM 1775 C CA . PHE A 1 224 ? 4.932 15.775 7.759 1.00 49.53 224 PHE A CA 1
ATOM 1776 C C . PHE A 1 224 ? 4.615 15.143 6.402 1.00 49.53 224 PHE A C 1
ATOM 1778 O O . PHE A 1 224 ? 3.764 15.657 5.682 1.00 49.53 224 PHE A O 1
ATOM 1785 N N . SER A 1 225 ? 5.211 13.992 6.079 1.00 52.16 225 SER A N 1
ATOM 1786 C CA . SER A 1 225 ? 4.928 13.297 4.815 1.00 52.16 225 SER A CA 1
ATOM 1787 C C . SER A 1 225 ? 3.497 12.746 4.780 1.00 52.16 225 SER A C 1
ATOM 1789 O O . SER A 1 225 ? 2.784 12.938 3.801 1.00 52.16 225 SER A O 1
ATOM 1791 N N . ALA A 1 226 ? 3.036 12.133 5.878 1.00 46.53 226 ALA A N 1
ATOM 1792 C CA . ALA A 1 226 ? 1.756 11.428 5.934 1.00 46.53 226 ALA A CA 1
ATOM 1793 C C . ALA A 1 226 ? 0.527 12.354 6.079 1.00 46.53 226 ALA A C 1
ATOM 1795 O O . ALA A 1 226 ? -0.492 12.097 5.441 1.00 46.53 226 ALA A O 1
ATOM 1796 N N . ILE A 1 227 ? 0.602 13.455 6.847 1.00 45.78 227 ILE A N 1
ATOM 1797 C CA . ILE A 1 227 ? -0.455 14.488 6.855 1.00 45.78 227 ILE A CA 1
ATOM 1798 C C . ILE A 1 227 ? -0.499 15.201 5.514 1.00 45.78 227 ILE A C 1
ATOM 1800 O O . ILE A 1 227 ? -1.592 15.429 5.003 1.00 45.78 227 ILE A O 1
ATOM 1804 N N . PHE A 1 228 ? 0.655 15.559 4.938 1.00 51.25 228 PHE A N 1
ATOM 1805 C CA . PHE A 1 228 ? 0.681 16.191 3.622 1.00 51.25 228 PHE A CA 1
ATOM 1806 C C . PHE A 1 228 ? -0.021 15.301 2.594 1.00 51.25 228 PHE A C 1
ATOM 1808 O O . PHE A 1 228 ? -0.888 15.771 1.871 1.00 51.25 228 PHE A O 1
ATOM 1815 N N . PHE A 1 229 ? 0.238 13.995 2.623 1.00 50.84 229 PHE A N 1
ATOM 1816 C CA . PHE A 1 229 ? -0.460 12.992 1.821 1.00 50.84 229 PHE A CA 1
ATOM 1817 C C . PHE A 1 229 ? -1.984 12.977 2.021 1.00 50.84 229 PHE A C 1
ATOM 1819 O O . PHE A 1 229 ? -2.743 12.978 1.055 1.00 50.84 229 PHE A O 1
ATOM 1826 N N . VAL A 1 230 ? -2.444 12.982 3.277 1.00 51.56 230 VAL A N 1
ATOM 1827 C CA . VAL A 1 230 ? -3.872 12.934 3.637 1.00 51.56 230 VAL A CA 1
ATOM 1828 C C . VAL A 1 230 ? -4.588 14.234 3.256 1.00 51.56 230 VAL A C 1
ATOM 1830 O O . VAL A 1 230 ? -5.678 14.199 2.678 1.00 51.56 230 VAL A O 1
ATOM 1833 N N . CYS A 1 231 ? -3.977 15.385 3.532 1.00 41.59 231 CYS A N 1
ATOM 1834 C CA . CYS A 1 231 ? -4.517 16.697 3.185 1.00 41.59 231 CYS A CA 1
ATOM 1835 C C . CYS A 1 231 ? -4.489 16.935 1.670 1.00 41.59 231 CYS A C 1
ATOM 1837 O O . CYS A 1 231 ? -5.470 17.417 1.115 1.00 41.59 231 CYS A O 1
ATOM 1839 N N . CYS A 1 232 ? -3.420 16.549 0.972 1.00 43.94 232 CYS A N 1
ATOM 1840 C CA . CYS A 1 232 ? -3.301 16.749 -0.472 1.00 43.94 232 CYS A CA 1
ATOM 1841 C C . CYS A 1 232 ? -4.176 15.754 -1.259 1.00 43.94 232 CYS A C 1
ATOM 1843 O O . CYS A 1 232 ? -4.853 16.157 -2.201 1.00 43.94 232 CYS A O 1
ATOM 1845 N N . GLY A 1 233 ? -4.279 14.489 -0.832 1.00 43.31 233 GLY A N 1
ATOM 1846 C CA . GLY A 1 233 ? -5.124 13.472 -1.477 1.00 43.31 233 GLY A CA 1
ATOM 1847 C C . GLY A 1 233 ? -6.637 13.668 -1.287 1.00 43.31 233 GLY A C 1
ATOM 1848 O O . GLY A 1 233 ? -7.429 13.139 -2.066 1.00 43.31 233 GLY A O 1
ATOM 1849 N N . THR A 1 234 ? -7.062 14.436 -0.276 1.00 39.97 234 THR A N 1
ATOM 1850 C CA . THR A 1 234 ? -8.478 14.805 -0.077 1.00 39.97 234 THR A CA 1
ATOM 1851 C C . THR A 1 234 ? -8.857 16.142 -0.719 1.00 39.97 234 THR A C 1
ATOM 1853 O O . THR A 1 234 ? -10.021 16.306 -1.081 1.00 39.97 234 THR A O 1
ATOM 1856 N N . TYR A 1 235 ? -7.900 17.063 -0.904 1.00 31.53 235 TYR A N 1
ATOM 1857 C CA . TYR A 1 235 ? -8.143 18.405 -1.453 1.00 31.53 235 TYR A CA 1
ATOM 1858 C C . TYR A 1 235 ? -7.651 18.641 -2.884 1.00 31.53 235 TYR A C 1
ATOM 1860 O O . TYR A 1 235 ? -7.995 19.677 -3.449 1.00 31.53 235 TYR A O 1
ATOM 1868 N N . THR A 1 236 ? -6.901 17.729 -3.510 1.00 33.56 236 THR A N 1
ATOM 1869 C CA . THR A 1 236 ? -6.569 17.875 -4.935 1.00 33.56 236 THR A CA 1
ATOM 1870 C C . THR A 1 236 ? -7.674 17.266 -5.805 1.00 33.56 236 THR A C 1
ATOM 1872 O O . THR A 1 236 ? -7.854 16.044 -5.836 1.00 33.56 236 THR A O 1
ATOM 1875 N N . PRO A 1 237 ? -8.461 18.080 -6.534 1.00 33.88 237 PRO A N 1
ATOM 1876 C CA . PRO A 1 237 ? -9.219 17.551 -7.651 1.00 33.88 237 PRO A CA 1
ATOM 1877 C C . PRO A 1 237 ? -8.194 17.097 -8.689 1.00 33.88 237 PRO A C 1
ATOM 1879 O O . PRO A 1 237 ? -7.326 17.882 -9.055 1.00 33.88 237 PRO A O 1
ATOM 1882 N N . LYS A 1 238 ? -8.276 15.822 -9.094 1.00 37.97 238 LYS A N 1
ATOM 1883 C CA . LYS A 1 238 ? -7.617 15.208 -10.261 1.00 37.97 238 LYS A CA 1
ATOM 1884 C C . LYS A 1 238 ? -6.677 16.171 -11.002 1.00 37.97 238 LYS A C 1
ATOM 1886 O O . LYS A 1 238 ? -7.151 16.963 -11.821 1.00 37.97 238 LYS A O 1
ATOM 1891 N N . PHE A 1 239 ? -5.370 16.073 -10.755 1.00 39.88 239 PHE A N 1
ATOM 1892 C CA . PHE A 1 239 ? -4.402 16.598 -11.714 1.00 39.88 239 PHE A CA 1
ATOM 1893 C C . PHE A 1 239 ? -4.758 15.974 -13.069 1.00 39.88 239 PHE A C 1
ATOM 1895 O O . PHE A 1 239 ? -4.919 14.756 -13.184 1.00 39.88 239 PHE A O 1
ATOM 1902 N N . HIS A 1 240 ? -5.071 16.816 -14.052 1.00 37.88 240 HIS A N 1
ATOM 1903 C CA . HIS A 1 240 ? -5.526 16.348 -15.355 1.00 37.88 240 HIS A CA 1
ATOM 1904 C C . HIS A 1 240 ? -4.405 15.498 -15.962 1.00 37.88 240 HIS A C 1
ATOM 1906 O O . HIS A 1 240 ? -3.316 16.012 -16.199 1.00 37.88 240 HIS A O 1
ATOM 1912 N N . ARG A 1 241 ? -4.687 14.214 -16.233 1.00 43.31 241 ARG A N 1
ATOM 1913 C CA . ARG A 1 241 ? -3.757 13.199 -16.782 1.00 43.31 241 ARG A CA 1
ATOM 1914 C C . ARG A 1 241 ? -2.999 13.619 -18.051 1.00 43.31 241 ARG A C 1
ATOM 1916 O O . ARG A 1 241 ? -2.071 12.935 -18.454 1.00 43.31 241 ARG A O 1
ATOM 1923 N N . ALA A 1 242 ? -3.403 14.717 -18.685 1.00 41.56 242 ALA A N 1
ATOM 1924 C CA . ALA A 1 242 ? -2.797 15.250 -19.897 1.00 41.56 242 ALA A CA 1
ATOM 1925 C C . ALA A 1 242 ? -1.682 16.285 -19.647 1.00 41.56 242 ALA A C 1
ATOM 1927 O O . ALA A 1 242 ? -1.036 16.694 -20.609 1.00 41.56 242 ALA A O 1
ATOM 1928 N N . ASP A 1 243 ? -1.448 16.729 -18.406 1.00 45.16 243 ASP A N 1
ATOM 1929 C CA . ASP A 1 243 ? -0.445 17.761 -18.122 1.00 45.16 243 ASP A CA 1
ATOM 1930 C C . ASP A 1 243 ? 0.608 17.266 -17.122 1.00 45.16 243 ASP A C 1
ATOM 1932 O O . ASP A 1 243 ? 0.605 17.622 -15.949 1.00 45.16 243 ASP A O 1
ATOM 1936 N N . CYS A 1 244 ? 1.546 16.437 -17.598 1.00 46.69 244 CYS A N 1
ATOM 1937 C CA . CYS A 1 244 ? 2.746 16.055 -16.840 1.00 46.69 244 CYS A CA 1
ATOM 1938 C C . CYS A 1 244 ? 3.728 17.229 -16.642 1.00 46.69 244 CYS A C 1
ATOM 1940 O O . CYS A 1 244 ? 4.717 17.084 -15.921 1.00 46.69 244 CYS A O 1
ATOM 1942 N N . ARG A 1 245 ? 3.494 18.396 -17.270 1.00 48.88 245 ARG A N 1
ATOM 1943 C CA . ARG A 1 245 ? 4.414 19.548 -17.227 1.00 48.88 245 ARG A CA 1
ATOM 1944 C C . ARG A 1 245 ? 4.717 20.045 -15.809 1.00 48.88 245 ARG A C 1
ATOM 1946 O O . ARG A 1 245 ? 5.885 20.333 -15.560 1.00 48.88 245 ARG A O 1
ATOM 1953 N N . PRO A 1 246 ? 3.762 20.123 -14.862 1.00 48.94 246 PRO A N 1
ATOM 1954 C CA . PRO A 1 246 ? 4.042 20.667 -13.532 1.00 48.94 246 PRO A CA 1
ATOM 1955 C C . PRO A 1 246 ? 4.952 19.749 -12.702 1.00 48.94 246 PRO A C 1
ATOM 1957 O O . PRO A 1 246 ? 5.877 20.226 -12.043 1.00 48.94 246 PRO A O 1
ATOM 1960 N N . SER A 1 247 ? 4.753 18.429 -12.797 1.00 50.97 247 SER A N 1
ATOM 1961 C CA . SER A 1 247 ? 5.636 17.428 -12.180 1.00 50.97 247 SER A CA 1
ATOM 1962 C C . SER A 1 247 ? 7.021 17.427 -12.851 1.00 50.97 247 SER A C 1
ATOM 1964 O O . SER A 1 247 ? 8.045 17.467 -12.170 1.00 50.97 247 SER A O 1
ATOM 1966 N N . TRP A 1 248 ? 7.053 17.530 -14.187 1.00 50.41 248 TRP A N 1
ATOM 1967 C CA . TRP A 1 248 ? 8.270 17.612 -15.006 1.00 50.41 248 TRP A CA 1
ATOM 1968 C C . TRP A 1 248 ? 9.162 18.822 -14.690 1.00 50.41 248 TRP A C 1
ATOM 1970 O O . TRP A 1 248 ? 10.388 18.685 -14.601 1.00 50.41 248 TRP A O 1
ATOM 1980 N N . THR A 1 249 ? 8.568 20.005 -14.487 1.00 54.00 249 THR A N 1
ATOM 1981 C CA . THR A 1 249 ? 9.308 21.220 -14.105 1.00 54.00 249 THR A CA 1
ATOM 1982 C C . THR A 1 249 ? 9.950 21.113 -12.723 1.00 54.00 249 THR A C 1
ATOM 1984 O O . THR A 1 249 ? 10.994 21.716 -12.497 1.00 54.00 249 THR A O 1
ATOM 1987 N N . GLY A 1 250 ? 9.374 20.314 -11.817 1.00 54.56 250 GLY A N 1
ATOM 1988 C CA . GLY A 1 250 ? 9.930 20.053 -10.485 1.00 54.56 250 GLY A CA 1
ATOM 1989 C C . GLY A 1 250 ? 11.104 19.066 -10.471 1.00 54.56 250 GLY A C 1
ATOM 1990 O O . GLY A 1 250 ? 11.803 18.970 -9.467 1.00 54.56 250 GLY A O 1
ATOM 1991 N N . THR A 1 251 ? 11.336 18.346 -11.573 1.00 56.53 251 THR A N 1
ATOM 1992 C CA . THR A 1 251 ? 12.420 17.360 -11.740 1.00 56.53 251 THR A CA 1
ATOM 1993 C C . THR A 1 251 ? 13.563 17.851 -12.635 1.00 56.53 251 THR A C 1
ATOM 1995 O O . THR A 1 251 ? 14.309 17.035 -13.171 1.00 56.53 251 THR A O 1
ATOM 1998 N N . GLN A 1 252 ? 13.706 19.166 -12.837 1.00 61.88 252 GLN A N 1
ATOM 1999 C CA . GLN A 1 252 ? 14.828 19.704 -13.611 1.00 61.88 252 GLN A CA 1
ATOM 2000 C C . GLN A 1 252 ? 16.173 19.296 -12.976 1.00 61.88 252 GLN A C 1
ATOM 2002 O O . GLN A 1 252 ? 16.363 19.493 -11.773 1.00 61.88 252 GLN A O 1
ATOM 2007 N N . PRO A 1 253 ? 17.109 18.715 -13.749 1.00 57.03 253 PRO A N 1
ATOM 2008 C CA . PRO A 1 253 ? 18.402 18.306 -13.221 1.00 57.03 253 PRO A CA 1
ATOM 2009 C C . PRO A 1 253 ? 19.236 19.540 -12.840 1.00 57.03 253 PRO A C 1
ATOM 2011 O O . PRO A 1 253 ? 19.521 20.397 -13.674 1.00 57.03 253 PRO A O 1
ATOM 2014 N N . ASN A 1 254 ? 19.633 19.622 -11.568 1.00 67.00 254 ASN A N 1
ATOM 2015 C CA . ASN A 1 254 ? 20.575 20.624 -11.047 1.00 67.00 254 ASN A CA 1
ATOM 2016 C C . ASN A 1 254 ? 22.030 20.321 -11.447 1.00 67.00 254 ASN A C 1
ATOM 2018 O O . ASN A 1 254 ? 22.343 19.177 -11.764 1.00 67.00 254 ASN A O 1
ATOM 2022 N N . ASN A 1 255 ? 22.923 21.312 -11.307 1.00 66.62 255 ASN A N 1
ATOM 2023 C CA . ASN A 1 255 ? 24.364 21.244 -11.632 1.00 66.62 255 ASN A CA 1
ATOM 2024 C C . ASN A 1 255 ? 25.164 20.120 -10.931 1.00 66.62 255 ASN A C 1
ATOM 2026 O O . ASN A 1 255 ? 26.329 19.915 -11.255 1.00 66.62 255 ASN A O 1
ATOM 2030 N N . GLU A 1 256 ? 24.576 19.428 -9.955 1.00 58.75 256 GLU A N 1
ATOM 2031 C CA . GLU A 1 256 ? 25.192 18.301 -9.240 1.00 58.75 256 GLU A CA 1
ATOM 2032 C C . GLU A 1 256 ? 24.963 16.946 -9.935 1.00 58.75 256 GLU A C 1
ATOM 2034 O O . GLU A 1 256 ? 25.584 15.949 -9.568 1.00 58.75 256 GLU A O 1
ATOM 2039 N N . HIS A 1 257 ? 24.082 16.880 -10.938 1.00 60.97 257 HIS A N 1
ATOM 2040 C CA . HIS A 1 257 ? 23.769 15.640 -11.644 1.00 60.97 257 HIS A CA 1
ATOM 2041 C C . HIS A 1 257 ? 24.735 15.380 -12.811 1.00 60.97 257 HIS A C 1
ATOM 2043 O O . HIS A 1 257 ? 25.273 16.290 -13.434 1.00 60.97 257 HIS A O 1
ATOM 2049 N N . SER A 1 258 ? 24.948 14.100 -13.131 1.00 64.62 258 SER A N 1
ATOM 2050 C CA . SER A 1 258 ? 25.807 13.678 -14.245 1.00 64.62 258 SER A CA 1
ATOM 2051 C C . SER A 1 258 ? 25.273 14.165 -15.601 1.00 64.62 258 SER A C 1
ATOM 2053 O O . SER A 1 258 ? 24.065 14.135 -15.839 1.00 64.62 258 SER A O 1
ATOM 2055 N N . GLU A 1 259 ? 26.169 14.511 -16.534 1.00 65.94 259 GLU A N 1
ATOM 2056 C CA . GLU A 1 259 ? 25.839 14.906 -17.919 1.00 65.94 259 GLU A CA 1
ATOM 2057 C C . GLU A 1 259 ? 24.908 13.909 -18.636 1.00 65.94 259 GLU A C 1
ATOM 2059 O O . GLU A 1 259 ? 24.087 14.293 -19.472 1.00 65.94 259 GLU A O 1
ATOM 2064 N N . CYS A 1 260 ? 24.978 12.623 -18.275 1.00 51.97 260 CYS A N 1
ATOM 2065 C CA . CYS A 1 260 ? 24.087 11.591 -18.803 1.00 51.97 260 CYS A CA 1
ATOM 2066 C C . CYS A 1 260 ? 22.614 11.845 -18.427 1.00 51.97 260 CYS A C 1
ATOM 2068 O O . CYS A 1 260 ? 21.728 11.724 -19.273 1.00 51.97 260 CYS A O 1
ATOM 2070 N N . VAL A 1 261 ? 22.350 12.277 -17.189 1.00 50.97 261 VAL A N 1
ATOM 2071 C CA . VAL A 1 261 ? 21.001 12.612 -16.701 1.00 50.97 261 VAL A CA 1
ATOM 2072 C C . VAL A 1 261 ? 20.468 13.852 -17.415 1.00 50.97 261 VAL A C 1
ATOM 2074 O O . VAL A 1 261 ? 19.316 13.857 -17.844 1.00 50.97 261 VAL A O 1
ATOM 2077 N N . HIS A 1 262 ? 21.316 14.864 -17.623 1.00 66.88 262 HIS A N 1
ATOM 2078 C CA . HIS A 1 262 ? 20.962 16.049 -18.409 1.00 66.88 262 HIS A CA 1
ATOM 2079 C C . HIS A 1 262 ? 20.596 15.682 -19.853 1.00 66.88 262 HIS A C 1
ATOM 2081 O O . HIS A 1 262 ? 19.577 16.143 -20.364 1.00 66.88 262 HIS A O 1
ATOM 2087 N N . THR A 1 263 ? 21.366 14.788 -20.480 1.00 65.31 263 THR A N 1
ATOM 2088 C CA . THR A 1 263 ? 21.115 14.320 -21.852 1.00 65.31 263 THR A CA 1
ATOM 2089 C C . THR A 1 263 ? 19.786 13.570 -21.962 1.00 65.31 263 THR A C 1
ATOM 2091 O O . THR A 1 263 ? 19.001 13.837 -22.870 1.00 65.31 263 THR A O 1
ATOM 2094 N N . ILE A 1 264 ? 19.494 12.663 -21.024 1.00 64.62 264 ILE A N 1
ATOM 2095 C CA . ILE A 1 264 ? 18.232 11.906 -20.998 1.00 64.62 264 ILE A CA 1
ATOM 2096 C C . ILE A 1 264 ? 17.044 12.840 -20.740 1.00 64.62 264 ILE A C 1
ATOM 2098 O O . ILE A 1 264 ? 16.028 12.740 -21.427 1.00 64.62 264 ILE A O 1
ATOM 2102 N N . TYR A 1 265 ? 17.176 13.780 -19.799 1.00 68.06 265 TYR A N 1
ATOM 2103 C CA . TYR A 1 265 ? 16.146 14.782 -19.520 1.00 68.06 265 TYR A CA 1
ATOM 2104 C C . TYR A 1 265 ? 15.850 15.635 -20.759 1.00 68.06 265 TYR A C 1
ATOM 2106 O O . TYR A 1 265 ? 14.691 15.898 -21.078 1.00 68.06 265 TYR A O 1
ATOM 2114 N N . GLN A 1 266 ? 16.885 16.024 -21.502 1.00 69.50 266 GLN A N 1
ATOM 2115 C CA . GLN A 1 266 ? 16.747 16.820 -22.716 1.00 69.50 266 GLN A CA 1
ATOM 2116 C C . GLN A 1 266 ? 16.090 16.022 -23.851 1.00 69.50 266 GLN A C 1
ATOM 2118 O O . GLN A 1 266 ? 15.133 16.500 -24.450 1.00 69.50 266 GLN A O 1
ATOM 2123 N N . GLN A 1 267 ? 16.479 14.760 -24.055 1.00 68.69 267 GLN A N 1
ATOM 2124 C CA . GLN A 1 267 ? 15.823 13.867 -25.020 1.00 68.69 267 GLN A CA 1
ATOM 2125 C C . GLN A 1 267 ? 14.340 13.635 -24.705 1.00 68.69 267 GLN A C 1
ATOM 2127 O O . GLN A 1 267 ? 13.512 13.574 -25.616 1.00 68.69 267 GLN A O 1
ATOM 2132 N N . LEU A 1 268 ? 13.988 13.500 -23.423 1.00 61.66 268 LEU A N 1
ATOM 2133 C CA . LEU A 1 268 ? 12.594 13.370 -23.009 1.00 61.66 268 LEU A CA 1
ATOM 2134 C C . LEU A 1 268 ? 11.832 14.688 -23.215 1.00 61.66 268 LEU A C 1
ATOM 2136 O O . LEU A 1 268 ? 10.718 14.668 -23.731 1.00 61.66 268 LEU A O 1
ATOM 2140 N N . THR A 1 269 ? 12.453 15.826 -22.877 1.00 70.19 269 THR A N 1
ATOM 2141 C CA . THR A 1 269 ? 11.902 17.176 -23.095 1.00 70.19 269 THR A CA 1
ATOM 2142 C C . THR A 1 269 ? 11.584 17.403 -24.568 1.00 70.19 269 THR A C 1
ATOM 2144 O O . THR A 1 269 ? 10.487 17.844 -24.903 1.00 70.19 269 THR A O 1
ATOM 2147 N N . ASP A 1 270 ? 12.513 17.054 -25.454 1.00 71.50 270 ASP A N 1
ATOM 2148 C CA . ASP A 1 270 ? 12.353 17.223 -26.894 1.00 71.50 270 ASP A CA 1
ATOM 2149 C C . ASP A 1 270 ? 11.226 16.340 -27.435 1.00 71.50 270 ASP A C 1
ATOM 2151 O O . ASP A 1 270 ? 10.416 16.804 -28.234 1.00 71.50 270 ASP A O 1
ATOM 2155 N N . LYS A 1 271 ? 11.094 15.097 -26.949 1.00 67.25 271 LYS A N 1
ATOM 2156 C CA . LYS A 1 271 ? 9.983 14.205 -27.323 1.00 67.25 271 LYS A CA 1
ATOM 2157 C C . LYS A 1 271 ? 8.624 14.688 -26.813 1.00 67.25 271 LYS A C 1
ATOM 2159 O O . LYS A 1 271 ? 7.637 14.551 -27.528 1.00 67.25 271 LYS A O 1
ATOM 2164 N N . ILE A 1 272 ? 8.570 15.262 -25.611 1.00 66.12 272 ILE A N 1
ATOM 2165 C CA . ILE A 1 272 ? 7.347 15.847 -25.040 1.00 66.12 272 ILE A CA 1
ATOM 2166 C C . ILE A 1 272 ? 6.948 17.113 -25.810 1.00 66.12 272 ILE A C 1
ATOM 2168 O O . ILE A 1 272 ? 5.772 17.317 -26.095 1.00 66.12 272 ILE A O 1
ATOM 2172 N N . ASN A 1 273 ? 7.912 17.957 -26.180 1.00 68.88 273 ASN A N 1
ATOM 2173 C CA . ASN A 1 273 ? 7.654 19.200 -26.910 1.00 68.88 273 ASN A CA 1
ATOM 2174 C C . ASN A 1 273 ? 7.342 18.971 -28.395 1.00 68.88 273 ASN A C 1
ATOM 2176 O O . ASN A 1 273 ? 6.574 19.731 -28.980 1.00 68.88 273 ASN A O 1
ATOM 2180 N N . ALA A 1 274 ? 7.916 17.930 -29.001 1.00 68.94 274 ALA A N 1
ATOM 2181 C CA . ALA A 1 274 ? 7.620 17.516 -30.371 1.00 68.94 274 ALA A CA 1
ATOM 2182 C C . ALA A 1 274 ? 6.285 16.761 -30.499 1.00 68.94 274 ALA A C 1
ATOM 2184 O O . ALA A 1 274 ? 5.861 16.451 -31.613 1.00 68.94 274 ALA A O 1
ATOM 2185 N N . TRP A 1 275 ? 5.621 16.452 -29.382 1.00 53.09 275 TRP A N 1
ATOM 2186 C CA . TRP A 1 275 ? 4.344 15.755 -29.386 1.00 53.09 275 TRP A CA 1
ATOM 2187 C C . TRP A 1 275 ? 3.234 16.649 -29.956 1.00 53.09 275 TRP A C 1
ATOM 2189 O O . TRP A 1 275 ? 2.930 17.719 -29.425 1.00 53.09 275 TRP A O 1
ATOM 2199 N N . GLN A 1 276 ? 2.603 16.183 -31.033 1.00 44.19 276 GLN A N 1
ATOM 2200 C CA . GLN A 1 276 ? 1.332 16.705 -31.523 1.00 44.19 276 GLN A CA 1
ATOM 2201 C C . GLN A 1 276 ? 0.250 15.641 -31.295 1.00 44.19 276 GLN A C 1
ATOM 2203 O O . GLN A 1 276 ? 0.495 14.469 -31.596 1.00 44.19 276 GLN A O 1
ATOM 2208 N N . PRO A 1 277 ? -0.937 16.009 -30.782 1.00 40.22 277 PRO A N 1
ATOM 2209 C CA . PRO A 1 277 ? -2.035 15.062 -30.641 1.00 40.22 277 PRO A CA 1
ATOM 2210 C C . PRO A 1 277 ? -2.419 14.519 -32.022 1.00 40.22 277 PRO A C 1
ATOM 2212 O O . PRO A 1 277 ? -2.624 15.294 -32.959 1.00 40.22 277 PRO A O 1
ATOM 2215 N N . SER A 1 278 ? -2.529 13.194 -32.156 1.00 37.94 278 SER A N 1
ATOM 2216 C CA . SER A 1 278 ? -3.096 12.605 -33.373 1.00 37.94 278 SER A CA 1
ATOM 2217 C C . SER A 1 278 ? -4.546 13.074 -33.532 1.00 37.94 278 SER A C 1
ATOM 2219 O O . SER A 1 278 ? -5.279 13.108 -32.538 1.00 37.94 278 SER A O 1
ATOM 2221 N N . PRO A 1 279 ? -4.989 13.451 -34.747 1.00 38.00 279 PRO A N 1
ATOM 2222 C CA . PRO A 1 279 ? -6.380 13.802 -34.975 1.00 38.00 279 PRO A CA 1
ATOM 2223 C C . PRO A 1 279 ? -7.243 12.591 -34.626 1.00 38.00 279 PRO A C 1
ATOM 2225 O O . PRO A 1 279 ? -7.071 11.514 -35.192 1.00 38.00 279 PRO A O 1
ATOM 2228 N N . ALA A 1 280 ? -8.141 12.766 -33.658 1.00 35.53 280 ALA A N 1
ATOM 2229 C CA . ALA A 1 280 ? -9.092 11.742 -33.270 1.00 35.53 280 ALA A CA 1
ATOM 2230 C C . ALA A 1 280 ? -9.927 11.353 -34.496 1.00 35.53 280 ALA A C 1
ATOM 2232 O O . ALA A 1 280 ? -10.725 12.152 -34.987 1.00 35.53 280 ALA A O 1
ATOM 2233 N N . THR A 1 281 ? -9.749 10.134 -34.998 1.00 36.22 281 THR A N 1
ATOM 2234 C CA . THR A 1 281 ? -10.713 9.533 -35.916 1.00 36.22 281 THR A CA 1
ATOM 2235 C C . THR A 1 281 ? -12.009 9.356 -35.121 1.00 36.22 281 THR A C 1
ATOM 2237 O O . THR A 1 281 ? -11.971 8.712 -34.069 1.00 36.22 281 THR A O 1
ATOM 2240 N N . PRO A 1 282 ? -13.147 9.937 -35.541 1.00 35.47 282 PRO A N 1
ATOM 2241 C CA . PRO A 1 282 ? -14.422 9.661 -34.895 1.00 35.47 282 PRO A CA 1
ATOM 2242 C C . PRO A 1 282 ? -14.642 8.149 -34.909 1.00 35.47 282 PRO A C 1
ATOM 2244 O O . PRO A 1 282 ? -14.562 7.531 -35.970 1.00 35.47 282 PRO A O 1
ATOM 2247 N N . GLN A 1 283 ? -14.849 7.553 -33.736 1.00 34.41 283 GLN A N 1
ATOM 2248 C CA . GLN A 1 283 ? -15.159 6.132 -33.621 1.00 34.41 283 GLN A CA 1
ATOM 2249 C C . GLN A 1 283 ? -16.384 5.832 -34.495 1.00 34.41 283 GLN A C 1
ATOM 2251 O O . GLN A 1 283 ? -17.451 6.407 -34.273 1.00 34.41 283 GLN A O 1
ATOM 2256 N N . GLU A 1 284 ? -16.236 4.953 -35.489 1.00 36.34 284 GLU A N 1
ATOM 2257 C CA . GLU A 1 284 ? -17.386 4.365 -36.173 1.00 36.34 284 GLU A CA 1
ATOM 2258 C C . GLU A 1 284 ? -18.247 3.668 -35.113 1.00 36.34 284 GLU A C 1
ATOM 2260 O O . GLU A 1 284 ? -17.777 2.793 -34.380 1.00 36.34 284 GLU A O 1
ATOM 2265 N N . GLN A 1 285 ? -19.505 4.097 -34.993 1.00 33.78 285 GLN A N 1
ATOM 2266 C CA . GLN A 1 285 ? -20.505 3.408 -34.188 1.00 33.78 285 GLN A CA 1
ATOM 2267 C C . GLN A 1 285 ? -20.633 1.974 -34.712 1.00 33.78 285 GLN A C 1
ATOM 2269 O O . GLN A 1 285 ? -21.200 1.740 -35.775 1.00 33.78 285 GLN A O 1
ATOM 2274 N N . LEU A 1 286 ? -20.112 1.004 -33.958 1.00 33.69 286 LEU A N 1
ATOM 2275 C CA . LEU A 1 286 ? -20.492 -0.392 -34.127 1.00 33.69 286 LEU A CA 1
ATOM 2276 C C . LEU A 1 286 ? -21.954 -0.544 -33.689 1.00 33.69 286 LEU A C 1
ATOM 2278 O O . LEU A 1 286 ? -22.247 -0.660 -32.497 1.00 33.69 286 LEU A O 1
ATOM 2282 N N . ASP A 1 287 ? -22.869 -0.556 -34.657 1.00 33.03 287 ASP A N 1
ATOM 2283 C CA . ASP A 1 287 ? -24.254 -0.976 -34.458 1.00 33.03 287 ASP A CA 1
ATOM 2284 C C . ASP A 1 287 ? -24.276 -2.429 -33.957 1.00 33.03 287 ASP A C 1
ATOM 2286 O O . ASP A 1 287 ? -24.067 -3.380 -34.710 1.00 33.03 287 ASP A O 1
ATOM 2290 N N . SER A 1 288 ? -24.507 -2.611 -32.656 1.00 35.91 288 SER A N 1
ATOM 2291 C CA . SER A 1 288 ? -24.764 -3.924 -32.060 1.00 35.91 288 SER A CA 1
ATOM 2292 C C . SER A 1 288 ? -26.254 -4.263 -32.195 1.00 35.91 288 SER A C 1
ATOM 2294 O O . SER A 1 288 ? -27.086 -3.582 -31.591 1.00 35.91 288 SER A O 1
ATOM 2296 N N . PRO A 1 289 ? -26.635 -5.314 -32.943 1.00 44.28 289 PRO A N 1
ATOM 2297 C CA . PRO A 1 289 ? -28.025 -5.682 -33.131 1.00 44.28 289 PRO A CA 1
ATOM 2298 C C . PRO A 1 289 ? -28.409 -6.694 -32.056 1.00 44.28 289 PRO A C 1
ATOM 2300 O O . PRO A 1 289 ? -28.225 -7.883 -32.271 1.00 44.28 289 PRO A O 1
ATOM 2303 N N . LEU A 1 290 ? -28.895 -6.245 -30.895 1.00 41.38 290 LEU A N 1
ATOM 2304 C CA . LEU A 1 290 ? -29.688 -7.052 -29.950 1.00 41.38 290 LEU A CA 1
ATOM 2305 C C . LEU A 1 290 ? -30.067 -6.201 -28.731 1.00 41.38 290 LEU A C 1
ATOM 2307 O O . LEU A 1 290 ? -29.225 -5.951 -27.877 1.00 41.38 290 LEU A O 1
ATOM 2311 N N . MET A 1 291 ? -31.337 -5.778 -28.681 1.00 37.03 291 MET A N 1
ATOM 2312 C CA . MET A 1 291 ? -32.203 -5.606 -27.494 1.00 37.03 291 MET A CA 1
ATOM 2313 C C . MET A 1 291 ? -33.287 -4.553 -27.788 1.00 37.03 291 MET A C 1
ATOM 2315 O O . MET A 1 291 ? -33.258 -3.433 -27.288 1.00 37.03 291 MET A O 1
ATOM 2319 N N . SER A 1 292 ? -34.284 -4.921 -28.590 1.00 39.62 292 SER A N 1
ATOM 2320 C CA . SER A 1 292 ? -35.609 -4.296 -28.554 1.00 39.62 292 SER A CA 1
ATOM 2321 C C . SER A 1 292 ? -36.562 -5.256 -27.846 1.00 39.62 292 SER A C 1
ATOM 2323 O O . SER A 1 292 ? -37.281 -6.030 -28.470 1.00 39.62 292 SER A O 1
ATOM 2325 N N . VAL A 1 293 ? -36.541 -5.243 -26.512 1.00 45.12 293 VAL A N 1
ATOM 2326 C CA . VAL A 1 293 ? -37.598 -5.886 -25.721 1.00 45.12 293 VAL A CA 1
ATOM 2327 C C . VAL A 1 293 ? -38.669 -4.824 -25.447 1.00 45.12 293 VAL A C 1
ATOM 2329 O O . VAL A 1 293 ? -38.346 -3.813 -24.824 1.00 45.12 293 VAL A O 1
ATOM 2332 N N . PRO A 1 294 ? -39.923 -4.991 -25.909 1.00 40.78 294 PRO A N 1
ATOM 2333 C CA . PRO A 1 294 ? -40.989 -4.036 -25.627 1.00 40.78 294 PRO A CA 1
ATOM 2334 C C . PRO A 1 294 ? -41.452 -4.157 -24.171 1.00 40.78 294 PRO A C 1
ATOM 2336 O O . PRO A 1 294 ? -41.757 -5.249 -23.691 1.00 40.78 294 PRO A O 1
ATOM 2339 N N . THR A 1 295 ? -41.543 -3.026 -23.479 1.00 46.03 295 THR A N 1
ATOM 2340 C CA . THR A 1 295 ? -42.145 -2.906 -22.144 1.00 46.03 295 THR A CA 1
ATOM 2341 C C . THR A 1 295 ? -43.670 -3.112 -22.227 1.00 46.03 295 THR A C 1
ATOM 2343 O O . THR A 1 295 ? -44.289 -2.527 -23.119 1.00 46.03 295 THR A O 1
ATOM 2346 N N . PRO A 1 296 ? -44.322 -3.884 -21.332 1.00 41.50 296 PRO A N 1
ATOM 2347 C CA . PRO A 1 296 ? -45.779 -4.017 -21.340 1.00 41.50 296 PRO A CA 1
ATOM 2348 C C . PRO A 1 296 ? -46.457 -2.731 -20.848 1.00 41.50 296 PRO A C 1
ATOM 2350 O O . PRO A 1 296 ? -45.981 -2.090 -19.910 1.00 41.50 296 PRO A O 1
ATOM 2353 N N . ALA A 1 297 ? -47.577 -2.368 -21.477 1.00 44.91 297 ALA A N 1
ATOM 2354 C CA . ALA A 1 297 ? -48.395 -1.217 -21.101 1.00 44.91 297 ALA A CA 1
ATOM 2355 C C . ALA A 1 297 ? -49.126 -1.447 -19.759 1.00 44.91 297 ALA A C 1
ATOM 2357 O O . ALA A 1 297 ? -49.500 -2.584 -19.462 1.00 44.91 297 ALA A O 1
ATOM 2358 N N . PRO A 1 298 ? -49.351 -0.389 -18.959 1.00 44.03 298 PRO A N 1
ATOM 2359 C CA . PRO A 1 298 ? -50.015 -0.505 -17.666 1.00 44.03 298 PRO A CA 1
ATOM 2360 C C . PRO A 1 298 ? -51.531 -0.705 -17.829 1.00 44.03 298 PRO A C 1
ATOM 2362 O O . PRO A 1 298 ? -52.170 0.002 -18.611 1.00 44.03 298 PRO A O 1
ATOM 2365 N N . LEU A 1 299 ? -52.085 -1.645 -17.058 1.00 42.16 299 LEU A N 1
ATOM 2366 C CA . LEU A 1 299 ? -53.502 -1.725 -16.683 1.00 42.16 299 LEU A CA 1
ATOM 2367 C C . LEU A 1 299 ? -53.628 -1.376 -15.200 1.00 42.16 299 LEU A C 1
ATOM 2369 O O . LEU A 1 299 ? -52.785 -1.882 -14.423 1.00 42.16 299 LEU A O 1
#

Radius of gyration: 23.29 Å; chains: 1; bounding box: 79×36×68 Å

pLDDT: mean 75.36, std 18.79, range [31.53, 96.56]

Organism: Magallana gigas (NCBI:txid29159)

Foldseek 3Di:
DLVLQLLLLVLVLCVVVVVCVVLVPQLCSVVSVLLVVLLVVLEQDPVSLVVNVCSVVVQDVVNLVVLLSSLSPCLDLSNLSSLLSHLVVVLVVCLVVVHQCLVDSSSVSSLQSQQSNVCSVVCVVVV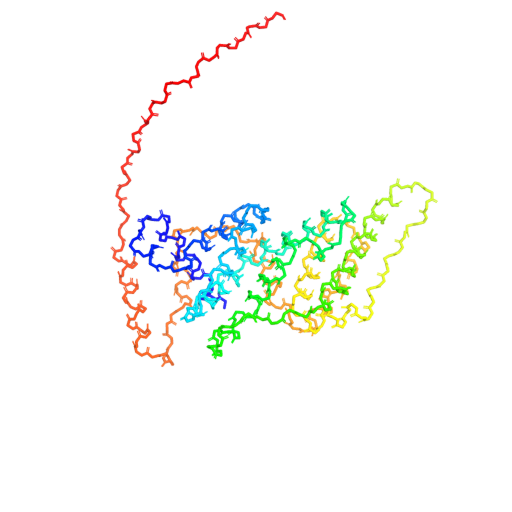PRDGDDDDPCCRPPLSVLLSVLVVVLVVQVVVVVDPPDDRDARDARDPVLLVCLLPDLSSVLNVLSSLVVQVVVVDPRSVVSSVVSLVSCVVSVSPPSNVCSVVCVVPDDDPDSVCCPVSLVVPQDDPVDDPVVVVVNVVVVCVNVPDDDDPDDPDDPPPDPDDPDDDDDDD